Protein AF-A0A3C1F8R2-F1 (afdb_monomer_lite)

Secondary structure (DSSP, 8-state):
---PPP--------------------HHHHHHHHHHHHTS-------HHHHHHHHHHHHHHHHHHHHHHT-----------------------------------PPPPPP--------HHHHHHHHHHTPEETTTTEEHHHHHHHHTHHHHHTT-EEEEEEEEEETTEEEEEEEEE-TTSPPEEEEEEEETTTTEEEEESSHHHHHHH-S--

Radius of gyration: 35.63 Å; chains: 1; bounding box: 105×74×96 Å

pLDDT: mean 73.72, std 20.82, range [29.66, 97.94]

Sequence (213 aa):
PEIQEPIKSVPVIPEVNQVRPRLKPTPEIQQFLTDTQNERIAATRNNKKAMAALAVLVALIALGLVLMFNQAPADGQEKPAQNAPVSPELVPEEKTVSATDQEILPPAPPPAVKPQTVSAADKALSAVQNYTLSGGRGTVAAYLDRLYRDKLSHGYTGNWSAEPLHKNAYIVKYRLTKTRMEPIVYVFQADVSKGTLTGALNNVALDLLGKIQ

Structure (mmCIF, N/CA/C/O backbone):
data_AF-A0A3C1F8R2-F1
#
_entry.id   AF-A0A3C1F8R2-F1
#
loop_
_atom_site.group_PDB
_atom_site.id
_atom_site.type_symbol
_atom_site.label_atom_id
_atom_site.label_alt_id
_atom_site.label_comp_id
_atom_site.label_asym_id
_atom_site.label_entity_id
_atom_site.label_seq_id
_atom_site.pdbx_PDB_ins_code
_atom_site.Cartn_x
_atom_site.Cartn_y
_atom_site.Cartn_z
_atom_site.occupancy
_atom_site.B_iso_or_equiv
_atom_site.auth_seq_id
_atom_site.auth_comp_id
_atom_site.auth_asym_id
_atom_site.auth_atom_id
_atom_site.pdbx_PDB_model_num
ATOM 1 N N . PRO A 1 1 ? -60.690 28.749 -1.263 1.00 45.62 1 PRO A N 1
ATOM 2 C CA . PRO A 1 1 ? -60.916 28.520 -2.706 1.00 45.62 1 PRO A CA 1
ATOM 3 C C . PRO A 1 1 ? -59.602 28.641 -3.486 1.00 45.62 1 PRO A C 1
ATOM 5 O O . PRO A 1 1 ? -58.975 29.692 -3.532 1.00 45.62 1 PRO A O 1
ATOM 8 N N . GLU A 1 2 ? -59.198 27.477 -3.967 1.00 50.03 2 GLU A N 1
ATOM 9 C CA . GLU A 1 2 ? -58.083 27.092 -4.829 1.00 50.03 2 GLU A CA 1
ATOM 10 C C . GLU A 1 2 ? -57.986 27.888 -6.137 1.00 50.03 2 GLU A C 1
ATOM 12 O O . GLU A 1 2 ? -59.022 28.145 -6.737 1.00 50.03 2 GLU A O 1
ATOM 17 N N . ILE A 1 3 ? -56.760 28.177 -6.600 1.00 53.97 3 ILE A N 1
ATOM 18 C CA . ILE A 1 3 ? -56.328 27.876 -7.979 1.00 53.97 3 ILE A CA 1
ATOM 19 C C . ILE A 1 3 ? -54.840 27.487 -7.909 1.00 53.97 3 ILE A C 1
ATOM 21 O O . ILE A 1 3 ? -53.966 28.345 -7.817 1.00 53.97 3 ILE A O 1
ATOM 25 N N . GLN A 1 4 ? -54.552 26.184 -7.887 1.00 56.44 4 GLN A N 1
ATOM 26 C CA . GLN A 1 4 ? -53.215 25.660 -8.172 1.00 56.44 4 GLN A CA 1
ATOM 27 C C . GLN A 1 4 ? -53.147 25.373 -9.672 1.00 56.44 4 GLN A C 1
ATOM 29 O O . GLN A 1 4 ? -53.906 24.554 -10.187 1.00 56.44 4 GLN A O 1
ATOM 34 N N . GLU A 1 5 ? -52.269 26.076 -10.381 1.00 64.75 5 GLU A N 1
ATOM 35 C CA . GLU A 1 5 ? -52.053 25.860 -11.810 1.00 64.75 5 GLU A CA 1
ATOM 36 C C . GLU A 1 5 ? -51.267 24.555 -12.046 1.00 64.75 5 GLU A C 1
ATOM 38 O O . GLU A 1 5 ? -50.262 24.307 -11.372 1.00 64.75 5 GLU A O 1
ATOM 43 N N . PRO A 1 6 ? -51.689 23.693 -12.991 1.00 60.69 6 PRO A N 1
ATOM 44 C CA . PRO A 1 6 ? -51.011 22.430 -13.250 1.00 60.69 6 PRO A CA 1
ATOM 45 C C . PRO A 1 6 ? -49.686 22.656 -13.992 1.00 60.69 6 PRO A C 1
ATOM 47 O O . PRO A 1 6 ? -49.653 23.162 -15.115 1.00 60.69 6 PRO A O 1
ATOM 50 N N . ILE A 1 7 ? -48.582 22.220 -13.382 1.00 59.75 7 ILE A N 1
ATOM 51 C CA . ILE A 1 7 ? -47.256 22.186 -14.007 1.00 59.75 7 ILE A CA 1
ATOM 52 C C . ILE A 1 7 ? -47.318 21.234 -15.207 1.00 59.75 7 ILE A C 1
ATOM 54 O O . ILE A 1 7 ? -47.423 20.016 -15.062 1.00 59.75 7 ILE A O 1
ATOM 58 N N . LYS A 1 8 ? -47.252 21.802 -16.412 1.00 54.09 8 LYS A N 1
ATOM 59 C CA . LYS A 1 8 ? -47.167 21.068 -17.675 1.00 54.09 8 LYS A CA 1
ATOM 60 C C . LYS A 1 8 ? -45.814 20.351 -17.736 1.00 54.09 8 LYS A C 1
ATOM 62 O O . LYS A 1 8 ? -44.800 20.957 -18.075 1.00 54.09 8 LYS A O 1
ATOM 67 N N . SER A 1 9 ? -45.782 19.069 -17.384 1.00 58.25 9 SER A N 1
ATOM 68 C CA . SER A 1 9 ? -44.601 18.222 -17.543 1.00 58.25 9 SER A CA 1
ATOM 69 C C . SER A 1 9 ? -44.370 17.946 -19.030 1.00 58.25 9 SER A C 1
ATOM 71 O O . SER A 1 9 ? -45.052 17.139 -19.656 1.00 58.25 9 SER A O 1
ATOM 73 N N . VAL A 1 10 ? -43.409 18.651 -19.622 1.00 62.56 10 VAL A N 1
ATOM 74 C CA . VAL A 1 10 ? -42.891 18.315 -20.951 1.00 62.56 10 VAL A CA 1
ATOM 75 C C . VAL A 1 10 ? -41.891 17.168 -20.771 1.00 62.56 10 VAL A C 1
ATOM 77 O O . VAL A 1 10 ? -40.870 17.372 -20.112 1.00 62.56 10 VAL A O 1
ATOM 80 N N . PRO A 1 11 ? -42.141 15.962 -21.310 1.00 55.00 11 PRO A N 1
ATOM 81 C CA . PRO A 1 11 ? -41.148 14.900 -21.278 1.00 55.00 11 PRO A CA 1
ATOM 82 C C . PRO A 1 11 ? -40.017 15.254 -22.251 1.00 55.00 11 PRO A C 1
ATOM 84 O O . PRO A 1 11 ? -40.166 15.153 -23.467 1.00 55.00 11 PRO A O 1
ATOM 87 N N . VAL A 1 12 ? -38.875 15.687 -21.717 1.00 63.78 12 VAL A N 1
ATOM 88 C CA . VAL A 1 12 ? -37.631 15.796 -22.485 1.00 63.78 12 VAL A CA 1
ATOM 89 C C . VAL A 1 12 ? -37.077 14.383 -22.639 1.00 63.78 12 VAL A C 1
ATOM 91 O O . VAL A 1 12 ? -36.455 13.844 -21.727 1.00 63.78 12 VAL A O 1
ATOM 94 N N . ILE A 1 13 ? -37.350 13.757 -23.781 1.00 64.38 13 ILE A N 1
ATOM 95 C CA . ILE A 1 13 ? -36.709 12.502 -24.174 1.00 64.38 13 ILE A CA 1
ATOM 96 C C . ILE A 1 13 ? -35.314 12.879 -24.695 1.00 64.38 13 ILE A C 1
ATOM 98 O O . ILE A 1 13 ? -35.235 13.603 -25.689 1.00 64.38 13 ILE A O 1
ATOM 102 N N . PRO A 1 14 ? -34.206 12.459 -24.058 1.00 60.16 14 PRO A N 1
ATOM 103 C CA . PRO A 1 14 ? -32.883 12.728 -24.600 1.00 60.16 14 PRO A CA 1
ATOM 104 C C . PRO A 1 14 ? -32.687 11.880 -25.860 1.00 60.16 14 PRO A C 1
ATOM 106 O O . PRO A 1 14 ? -32.595 10.654 -25.793 1.00 60.16 14 PRO A O 1
ATOM 109 N N . GLU A 1 15 ? -32.626 12.526 -27.020 1.00 62.38 15 GLU A N 1
ATOM 110 C CA . GLU A 1 15 ? -32.255 11.872 -28.271 1.00 62.38 15 GLU A CA 1
ATOM 111 C C . GLU A 1 15 ? -30.748 11.561 -28.226 1.00 62.38 15 GLU A C 1
ATOM 113 O O . GLU A 1 15 ? -29.891 12.398 -28.512 1.00 62.38 15 GLU A O 1
ATOM 118 N N . VAL A 1 16 ? -30.399 10.356 -27.766 1.00 62.84 16 VAL A N 1
ATOM 119 C CA . VAL A 1 16 ? -29.013 9.874 -27.758 1.00 62.84 16 VAL A CA 1
ATOM 120 C C . VAL A 1 16 ? -28.620 9.557 -29.195 1.00 62.84 16 VAL A C 1
ATOM 122 O O . VAL A 1 16 ? -28.928 8.487 -29.721 1.00 62.84 16 VAL A O 1
ATOM 125 N N . ASN A 1 17 ? -27.913 10.488 -29.827 1.00 60.31 17 ASN A N 1
ATOM 126 C CA . ASN A 1 17 ? -27.340 10.297 -31.150 1.00 60.31 17 ASN A CA 1
ATOM 127 C C . ASN A 1 17 ? -26.192 9.268 -31.058 1.00 60.31 17 ASN A C 1
ATOM 129 O O . ASN A 1 17 ? -25.041 9.606 -30.780 1.00 60.31 17 ASN A O 1
ATOM 133 N N . GLN A 1 18 ? -26.516 7.977 -31.196 1.00 57.50 18 GLN A N 1
ATOM 134 C CA . GLN A 1 18 ? -25.542 6.884 -31.136 1.00 57.50 18 GLN A CA 1
ATOM 135 C C . GLN A 1 18 ? -24.716 6.832 -32.426 1.00 57.50 18 GLN A C 1
ATOM 137 O O . GLN A 1 18 ? -24.956 6.014 -33.316 1.00 57.50 18 GLN A O 1
ATOM 142 N N . VAL A 1 19 ? -23.694 7.678 -32.521 1.00 62.88 19 VAL A N 1
ATOM 143 C CA . VAL A 1 19 ? -22.674 7.541 -33.562 1.00 62.88 19 VAL A CA 1
ATOM 144 C C . VAL A 1 19 ? -21.780 6.360 -33.182 1.00 62.88 19 VAL A C 1
ATOM 146 O O . VAL A 1 19 ? -20.898 6.483 -32.339 1.00 62.88 19 VAL A O 1
ATOM 149 N N . ARG A 1 20 ? -22.015 5.182 -33.775 1.00 58.16 20 ARG A N 1
ATOM 150 C CA . ARG A 1 20 ? -21.087 4.044 -33.661 1.00 58.16 20 ARG A CA 1
ATOM 151 C C . ARG A 1 20 ? -19.829 4.362 -34.479 1.00 58.16 20 ARG A C 1
ATOM 153 O O . ARG A 1 20 ? -19.939 4.414 -35.707 1.00 58.16 20 ARG A O 1
ATOM 160 N N . PRO A 1 21 ? -18.638 4.523 -33.878 1.00 57.91 21 PRO A N 1
ATOM 161 C CA . PRO A 1 21 ? -17.419 4.660 -34.660 1.00 57.91 21 PRO A CA 1
ATOM 162 C C . PRO A 1 21 ? -17.129 3.328 -35.364 1.00 57.91 21 PRO A C 1
ATOM 164 O O . PRO A 1 21 ? -16.724 2.342 -34.750 1.00 57.91 21 PRO A O 1
ATOM 167 N N . ARG A 1 22 ? -17.356 3.278 -36.679 1.00 61.25 22 ARG A N 1
ATOM 168 C CA . ARG A 1 22 ? -16.846 2.204 -37.540 1.00 61.25 22 ARG A CA 1
ATOM 169 C C . ARG A 1 22 ? -15.365 2.488 -37.792 1.00 61.25 22 ARG A C 1
ATOM 171 O O . ARG A 1 22 ? -15.017 3.129 -38.780 1.00 61.25 22 ARG A O 1
ATOM 178 N N . LEU A 1 23 ? -14.500 2.042 -36.880 1.00 61.19 23 LEU A N 1
ATOM 179 C CA . LEU A 1 23 ? -13.057 1.996 -37.123 1.00 61.19 23 LEU A CA 1
ATOM 180 C C . LEU A 1 23 ? -12.819 1.067 -38.319 1.00 61.19 23 LEU A C 1
ATOM 182 O O . LEU A 1 23 ? -13.090 -0.132 -38.247 1.00 61.19 23 LEU A O 1
ATOM 186 N N . LYS A 1 24 ? -12.387 1.631 -39.451 1.00 66.19 24 LYS A N 1
ATOM 187 C CA . LYS A 1 24 ? -11.964 0.832 -40.603 1.00 66.19 24 LYS A CA 1
ATOM 188 C C . LYS A 1 24 ? -10.674 0.112 -40.196 1.00 66.19 24 LYS A C 1
ATOM 190 O O . LYS A 1 24 ? -9.761 0.793 -39.734 1.00 66.19 24 LYS A O 1
ATOM 195 N N . PRO A 1 25 ? -10.585 -1.220 -40.324 1.00 65.56 25 PRO A N 1
ATOM 196 C CA . PRO A 1 25 ? -9.374 -1.946 -39.972 1.00 65.56 25 PRO A CA 1
ATOM 197 C C . PRO A 1 25 ? -8.253 -1.534 -40.930 1.00 65.56 25 PRO A C 1
ATOM 199 O O . PRO A 1 25 ? -8.233 -1.945 -42.090 1.00 65.56 25 PRO A O 1
ATOM 202 N N . THR A 1 26 ? -7.342 -0.688 -40.458 1.00 71.69 26 THR A N 1
ATOM 203 C CA . THR A 1 26 ? -6.082 -0.402 -41.141 1.00 71.69 26 THR A CA 1
ATOM 204 C C . THR A 1 26 ? -5.112 -1.573 -40.949 1.00 71.69 26 THR A C 1
ATOM 206 O O . THR A 1 26 ? -5.208 -2.300 -39.954 1.00 71.69 26 THR A O 1
ATOM 209 N N . PRO A 1 27 ? -4.181 -1.790 -41.893 1.00 72.88 27 PRO A N 1
ATOM 210 C CA . PRO A 1 27 ? -3.214 -2.889 -41.829 1.00 72.88 27 PRO A CA 1
ATOM 211 C C . PRO A 1 27 ? -2.375 -2.883 -40.536 1.00 72.88 27 PRO A C 1
ATOM 213 O O . PRO A 1 27 ? -2.054 -3.947 -40.015 1.00 72.88 27 PRO A O 1
ATOM 216 N N . GLU A 1 28 ? -2.121 -1.713 -39.944 1.00 72.12 28 GLU A N 1
ATOM 217 C CA . GLU A 1 28 ? -1.391 -1.575 -38.673 1.00 72.12 28 GLU A CA 1
ATOM 218 C C . GLU A 1 28 ? -2.125 -2.213 -37.479 1.00 72.12 28 GLU A C 1
ATOM 220 O O . GLU A 1 28 ? -1.497 -2.833 -36.621 1.00 72.12 28 GLU A O 1
ATOM 225 N N . ILE A 1 29 ? -3.463 -2.129 -37.435 1.00 68.75 29 ILE A N 1
ATOM 226 C CA . ILE A 1 29 ? -4.269 -2.729 -36.355 1.00 68.75 29 ILE A CA 1
ATOM 227 C C . ILE A 1 29 ? -4.203 -4.260 -36.432 1.00 68.75 29 ILE A C 1
ATOM 229 O O . ILE A 1 29 ? -4.167 -4.936 -35.404 1.00 68.75 29 ILE A O 1
ATOM 233 N N . GLN A 1 30 ? -4.150 -4.819 -37.644 1.00 68.56 30 GLN A N 1
ATOM 234 C CA . GLN A 1 30 ? -4.025 -6.266 -37.836 1.00 68.56 30 GLN A CA 1
ATOM 235 C C . GLN A 1 30 ? -2.655 -6.764 -37.373 1.00 68.56 30 GLN A C 1
ATOM 237 O O . GLN A 1 30 ? -2.567 -7.792 -36.705 1.00 68.56 30 GLN A O 1
ATOM 242 N N . GLN A 1 31 ? -1.597 -6.005 -37.655 1.00 70.94 31 GLN A N 1
ATOM 243 C CA . GLN A 1 31 ? -0.239 -6.362 -37.256 1.00 70.94 31 GLN A CA 1
ATOM 244 C C . GLN A 1 31 ? -0.091 -6.393 -35.725 1.00 70.94 31 GLN A C 1
ATOM 246 O O . GLN A 1 31 ? 0.385 -7.383 -35.176 1.00 70.94 31 GLN A O 1
ATOM 251 N N . PHE A 1 32 ? -0.651 -5.401 -35.022 1.00 68.81 32 PHE A N 1
ATOM 252 C CA . PHE A 1 32 ? -0.674 -5.367 -33.553 1.00 68.81 32 PHE A CA 1
ATOM 253 C C . PHE A 1 32 ? -1.414 -6.562 -32.923 1.00 68.81 32 PHE A C 1
ATOM 255 O O . PHE A 1 32 ? -0.967 -7.148 -31.931 1.00 68.81 32 PHE A O 1
ATOM 262 N N . LEU A 1 33 ? -2.551 -6.951 -33.509 1.00 68.12 33 LEU A N 1
ATOM 263 C CA . LEU A 1 33 ? -3.325 -8.111 -33.057 1.00 68.12 33 LEU A CA 1
ATOM 264 C C . LEU A 1 33 ? -2.589 -9.438 -33.291 1.00 68.12 33 LEU A C 1
ATOM 266 O O . LEU A 1 33 ? -2.844 -10.405 -32.576 1.00 68.12 33 LEU A O 1
ATOM 270 N N . THR A 1 34 ? -1.691 -9.486 -34.276 1.00 65.06 34 THR A N 1
ATOM 271 C CA . THR A 1 34 ? -0.955 -10.705 -34.633 1.00 65.06 34 THR A CA 1
ATOM 272 C C . THR A 1 34 ? 0.330 -10.845 -33.811 1.00 65.06 34 THR A C 1
ATOM 274 O O . THR A 1 34 ? 0.610 -11.926 -33.292 1.00 65.06 34 THR A O 1
ATOM 277 N N . ASP A 1 35 ? 1.069 -9.751 -33.598 1.00 59.97 35 ASP A N 1
ATOM 278 C CA . ASP A 1 35 ? 2.318 -9.762 -32.821 1.00 59.97 35 ASP A CA 1
ATOM 279 C C . ASP A 1 35 ? 2.088 -10.121 -31.346 1.00 59.97 35 ASP A C 1
ATOM 281 O O . ASP A 1 35 ? 2.872 -10.856 -30.746 1.00 59.97 35 ASP A O 1
ATOM 285 N N . THR A 1 36 ? 0.959 -9.700 -30.771 1.00 58.53 36 THR A N 1
ATOM 286 C CA . THR A 1 36 ? 0.608 -10.012 -29.374 1.00 58.53 36 THR A CA 1
ATOM 287 C C . THR A 1 36 ? 0.230 -11.479 -29.129 1.00 58.53 36 THR A C 1
ATOM 289 O O . THR A 1 36 ? 0.238 -11.920 -27.976 1.00 58.53 36 THR A O 1
ATOM 292 N N . GLN A 1 37 ? -0.080 -12.262 -30.171 1.00 56.09 37 GLN A N 1
ATOM 293 C CA . GLN A 1 37 ? -0.400 -13.689 -30.017 1.00 56.09 37 GLN A CA 1
ATOM 294 C C . GLN A 1 37 ? 0.838 -14.593 -30.054 1.00 56.09 37 GLN A C 1
ATOM 296 O O . GLN A 1 37 ? 0.878 -15.597 -29.338 1.00 56.09 37 GLN A O 1
ATOM 301 N N . ASN A 1 38 ? 1.865 -14.230 -30.824 1.00 54.94 38 ASN A N 1
ATOM 302 C CA . ASN A 1 38 ? 3.040 -15.083 -31.031 1.00 54.94 38 ASN A CA 1
ATOM 303 C C . ASN A 1 38 ? 3.980 -15.156 -29.813 1.00 54.94 38 ASN A C 1
ATOM 305 O O . ASN A 1 38 ? 4.786 -16.078 -29.714 1.00 54.94 38 ASN A O 1
ATOM 309 N N . GLU A 1 39 ? 3.855 -14.244 -28.846 1.00 55.72 39 GLU A N 1
ATOM 310 C CA . GLU A 1 39 ? 4.722 -14.209 -27.659 1.00 55.72 39 GLU A CA 1
ATOM 311 C C . GLU A 1 39 ? 4.280 -15.178 -26.539 1.00 55.72 39 GLU A C 1
ATOM 313 O O . GLU A 1 39 ? 5.024 -15.425 -25.590 1.00 55.72 39 GLU A O 1
ATOM 318 N N . ARG A 1 40 ? 3.074 -15.769 -26.616 1.00 56.56 40 ARG A N 1
ATOM 319 C CA . ARG A 1 40 ? 2.482 -16.469 -25.458 1.00 56.56 40 ARG A CA 1
ATOM 320 C C . ARG A 1 40 ? 2.761 -17.960 -25.307 1.00 56.56 40 ARG A C 1
ATOM 322 O O . ARG A 1 40 ? 2.410 -18.486 -24.252 1.00 56.56 40 ARG A O 1
ATOM 329 N N . ILE A 1 41 ? 3.374 -18.668 -26.257 1.00 53.81 41 ILE A N 1
ATOM 330 C CA . ILE A 1 41 ? 3.570 -20.123 -26.092 1.00 53.81 41 ILE A CA 1
ATOM 331 C C . ILE A 1 41 ? 4.906 -20.603 -26.672 1.00 53.81 41 ILE A C 1
ATOM 333 O O . ILE A 1 41 ? 4.973 -21.196 -27.740 1.00 53.81 41 ILE A O 1
ATOM 337 N N . ALA A 1 42 ? 5.976 -20.436 -25.897 1.00 51.56 42 ALA A N 1
ATOM 338 C CA . ALA A 1 42 ? 7.168 -21.279 -25.991 1.00 51.56 42 ALA A CA 1
ATOM 339 C C . ALA A 1 42 ? 7.517 -21.820 -24.594 1.00 51.56 42 ALA A C 1
ATOM 341 O O . ALA A 1 42 ? 8.547 -21.504 -24.002 1.00 51.56 42 ALA A O 1
ATOM 342 N N . ALA A 1 43 ? 6.611 -22.618 -24.025 1.00 58.72 43 ALA A N 1
ATOM 343 C CA . ALA A 1 43 ? 6.801 -23.268 -22.733 1.00 58.72 43 ALA A CA 1
ATOM 344 C C . ALA A 1 43 ? 7.382 -24.680 -22.900 1.00 58.72 43 ALA A C 1
ATOM 346 O O . ALA A 1 43 ? 6.698 -25.668 -22.671 1.00 58.72 43 ALA A O 1
ATOM 347 N N . THR A 1 44 ? 8.666 -24.781 -23.237 1.00 58.56 44 THR A N 1
ATOM 348 C CA . THR A 1 44 ? 9.453 -26.004 -22.993 1.00 58.56 44 THR A CA 1
ATOM 349 C C . THR A 1 44 ? 10.900 -25.636 -22.698 1.00 58.56 44 THR A C 1
ATOM 351 O O . THR A 1 44 ? 11.782 -25.771 -23.543 1.00 58.56 44 THR A O 1
ATOM 354 N N . ARG A 1 45 ? 11.167 -25.171 -21.472 1.00 61.28 45 ARG A N 1
ATOM 355 C CA . ARG A 1 45 ? 12.534 -25.088 -20.944 1.00 61.28 45 ARG A CA 1
ATOM 356 C C . ARG A 1 45 ? 12.717 -26.182 -19.898 1.00 61.28 45 ARG A C 1
ATOM 358 O O . ARG A 1 45 ? 12.317 -26.044 -18.745 1.00 61.28 45 ARG A O 1
ATOM 365 N N . ASN A 1 46 ? 13.296 -27.295 -20.331 1.00 63.50 46 ASN A N 1
ATOM 366 C CA . ASN A 1 46 ? 13.694 -28.446 -19.522 1.00 63.50 46 ASN A CA 1
ATOM 367 C C . ASN A 1 46 ? 14.826 -28.075 -18.541 1.00 63.50 46 ASN A C 1
ATOM 369 O O . ASN A 1 46 ? 15.988 -28.452 -18.693 1.00 63.50 46 ASN A O 1
ATOM 373 N N . ASN A 1 47 ? 14.488 -27.327 -17.492 1.00 66.00 47 ASN A N 1
ATOM 374 C CA . ASN A 1 47 ? 15.441 -26.923 -16.468 1.00 66.00 47 ASN A CA 1
ATOM 375 C C . ASN A 1 47 ? 15.725 -28.093 -15.513 1.00 66.00 47 ASN A C 1
ATOM 377 O O . ASN A 1 47 ? 15.094 -28.226 -14.465 1.00 66.00 47 ASN A O 1
ATOM 381 N N . LYS A 1 48 ? 16.731 -28.913 -15.846 1.00 68.31 48 LYS A N 1
ATOM 382 C CA . LYS A 1 48 ? 17.231 -30.035 -15.018 1.00 68.31 48 LYS A CA 1
ATOM 383 C C . LYS A 1 48 ? 17.505 -29.634 -13.556 1.00 68.31 48 LYS A C 1
ATOM 385 O O . LYS A 1 48 ? 1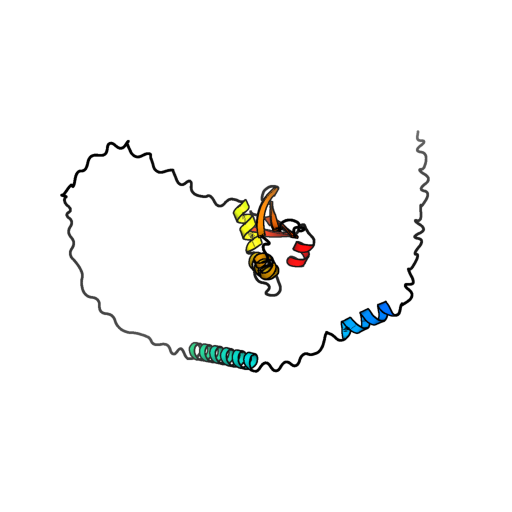7.325 -30.437 -12.650 1.00 68.31 48 LYS A O 1
ATOM 390 N N . LYS A 1 49 ? 17.870 -28.367 -13.320 1.00 67.00 49 LYS A N 1
ATOM 391 C CA . LYS A 1 49 ? 18.095 -27.798 -11.980 1.00 67.00 49 LYS A CA 1
ATOM 392 C C . LYS A 1 49 ? 16.808 -27.663 -11.152 1.00 67.00 49 LYS A C 1
ATOM 394 O O . LYS A 1 49 ? 16.845 -27.889 -9.950 1.00 67.00 49 LYS A O 1
ATOM 399 N N . ALA A 1 50 ? 15.676 -27.345 -11.786 1.00 69.81 50 ALA A N 1
ATOM 400 C CA . ALA A 1 50 ? 14.381 -27.260 -11.106 1.00 69.81 50 ALA A CA 1
ATOM 401 C C . ALA A 1 50 ? 13.859 -28.654 -10.719 1.00 69.81 50 ALA A C 1
ATOM 403 O O . ALA A 1 50 ? 13.355 -28.832 -9.616 1.00 69.81 50 ALA A O 1
ATOM 404 N N . MET A 1 51 ? 14.068 -29.655 -11.581 1.00 70.75 51 MET A N 1
ATOM 405 C CA . MET A 1 51 ? 13.763 -31.056 -11.260 1.00 70.75 51 MET A CA 1
ATOM 406 C C . MET A 1 51 ? 14.626 -31.589 -10.109 1.00 70.75 51 MET A C 1
ATOM 408 O O . MET A 1 51 ? 14.114 -32.271 -9.228 1.00 70.75 51 MET A O 1
ATOM 412 N N . ALA A 1 52 ? 15.917 -31.237 -10.067 1.00 75.81 52 ALA A N 1
ATOM 413 C CA . ALA A 1 52 ? 16.792 -31.618 -8.958 1.00 75.81 52 ALA A CA 1
ATOM 414 C C . ALA A 1 52 ? 16.341 -30.993 -7.625 1.00 75.81 52 ALA A C 1
ATOM 416 O O . ALA A 1 52 ? 16.284 -31.684 -6.611 1.00 75.81 52 ALA A O 1
ATOM 417 N N . ALA A 1 53 ? 15.959 -29.711 -7.629 1.00 75.44 53 ALA A N 1
ATOM 418 C CA . ALA A 1 53 ? 15.432 -29.044 -6.439 1.00 75.44 53 ALA A CA 1
ATOM 419 C C . ALA A 1 53 ? 14.122 -29.684 -5.943 1.00 75.44 53 ALA A C 1
ATOM 421 O O . ALA A 1 53 ? 13.948 -29.878 -4.741 1.00 75.44 53 ALA A O 1
ATOM 422 N N . LEU A 1 54 ? 13.232 -30.070 -6.865 1.00 80.06 54 LEU A N 1
ATOM 423 C CA . LEU A 1 54 ? 11.997 -30.785 -6.538 1.00 80.06 54 LEU A CA 1
ATOM 424 C C . LEU A 1 54 ? 12.289 -32.159 -5.908 1.00 80.06 54 LEU A C 1
ATOM 426 O O . LEU A 1 54 ? 11.675 -32.515 -4.907 1.00 80.06 54 LEU A O 1
ATOM 430 N N . ALA A 1 55 ? 13.255 -32.906 -6.449 1.00 78.88 55 ALA A N 1
ATOM 431 C CA . ALA A 1 55 ? 13.632 -34.217 -5.920 1.00 78.88 55 ALA A CA 1
ATOM 432 C C . ALA A 1 55 ? 14.187 -34.134 -4.486 1.00 78.88 55 ALA A C 1
ATOM 434 O O . ALA A 1 55 ? 13.813 -34.940 -3.635 1.00 78.88 55 ALA A O 1
ATOM 435 N N . VAL A 1 56 ? 15.024 -33.130 -4.193 1.00 82.88 56 VAL A N 1
ATOM 436 C CA . VAL A 1 56 ? 15.555 -32.903 -2.836 1.00 82.88 56 VAL A CA 1
ATOM 437 C C . VAL A 1 56 ? 14.436 -32.535 -1.857 1.00 82.88 56 VAL A C 1
ATOM 439 O O . VAL A 1 56 ? 14.401 -33.060 -0.745 1.00 82.88 56 VAL A O 1
ATOM 442 N N . LEU A 1 57 ? 13.487 -31.687 -2.270 1.00 84.38 57 LEU A N 1
ATOM 443 C CA . LEU A 1 57 ? 12.335 -31.320 -1.441 1.00 84.38 57 LEU A CA 1
ATOM 444 C C . LEU A 1 57 ? 11.489 -32.552 -1.078 1.00 84.38 57 LEU A C 1
ATOM 446 O O . LEU A 1 57 ? 11.135 -32.740 0.084 1.00 84.38 57 LEU A O 1
ATOM 450 N N . VAL A 1 58 ? 11.203 -33.412 -2.060 1.00 86.31 58 VAL A N 1
ATOM 451 C CA . VAL A 1 58 ? 10.420 -34.639 -1.847 1.00 86.31 58 VAL A CA 1
ATOM 452 C C . VAL A 1 58 ? 11.143 -35.598 -0.896 1.00 86.31 58 VAL A C 1
ATOM 454 O O . VAL A 1 58 ? 10.504 -36.167 -0.012 1.00 86.31 58 VAL A O 1
ATOM 457 N N . ALA A 1 59 ? 12.467 -35.731 -1.010 1.00 84.25 59 ALA A N 1
ATOM 458 C CA . ALA A 1 59 ? 13.253 -36.571 -0.106 1.00 84.25 59 ALA A CA 1
ATOM 459 C C . ALA A 1 59 ? 13.220 -36.070 1.351 1.00 84.25 59 ALA A C 1
ATOM 461 O O . ALA A 1 59 ? 13.079 -36.875 2.271 1.00 84.25 59 ALA A O 1
ATOM 462 N N . LEU A 1 60 ? 13.287 -34.751 1.575 1.00 84.88 60 LEU A N 1
ATOM 463 C CA . LEU A 1 60 ? 13.192 -34.166 2.920 1.00 84.88 60 LEU A CA 1
ATOM 464 C C . LEU A 1 60 ? 11.803 -34.352 3.541 1.00 84.88 60 LEU A C 1
ATOM 466 O O . LEU A 1 60 ? 11.701 -34.652 4.729 1.00 84.88 60 LEU A O 1
ATOM 470 N N . ILE A 1 61 ? 10.741 -34.226 2.741 1.00 85.94 61 ILE A N 1
ATOM 471 C CA . ILE A 1 61 ? 9.367 -34.474 3.201 1.00 85.94 61 ILE A CA 1
ATOM 472 C C . ILE A 1 61 ? 9.193 -35.949 3.577 1.00 85.94 61 ILE A C 1
ATOM 474 O O . ILE A 1 61 ? 8.650 -36.248 4.639 1.00 85.94 61 ILE A O 1
ATOM 478 N N . ALA A 1 62 ? 9.697 -36.871 2.754 1.00 83.06 62 ALA A N 1
ATOM 479 C CA . ALA A 1 62 ? 9.647 -38.299 3.052 1.00 83.06 62 ALA A CA 1
ATOM 480 C C . ALA A 1 62 ? 10.421 -38.644 4.337 1.00 83.06 62 ALA A C 1
ATOM 482 O O . ALA A 1 62 ? 9.906 -39.381 5.175 1.00 83.06 62 ALA A O 1
ATOM 483 N N . LEU A 1 63 ? 11.612 -38.065 4.541 1.00 78.94 63 LEU A N 1
ATOM 484 C CA . LEU A 1 63 ? 12.395 -38.275 5.762 1.00 78.94 63 LEU A CA 1
ATOM 485 C C . LEU A 1 63 ? 11.692 -37.706 7.006 1.00 78.94 63 LEU A C 1
ATOM 487 O O . LEU A 1 63 ? 11.662 -38.360 8.047 1.00 78.94 63 LEU A O 1
ATOM 491 N N . GLY A 1 64 ? 11.076 -36.526 6.890 1.00 78.06 64 GLY A N 1
ATOM 492 C CA . GLY A 1 64 ? 10.271 -35.934 7.961 1.00 78.06 64 GLY A CA 1
ATOM 493 C C . GLY A 1 64 ? 9.047 -36.780 8.325 1.00 78.06 64 GLY A C 1
ATOM 494 O O . GLY A 1 64 ? 8.756 -36.956 9.507 1.00 78.06 64 GLY A O 1
ATOM 495 N N . LEU A 1 65 ? 8.369 -37.365 7.332 1.00 80.69 65 LEU A N 1
ATOM 496 C CA . LEU A 1 65 ? 7.250 -38.281 7.567 1.00 80.69 65 LEU A CA 1
ATOM 497 C C . LEU A 1 65 ? 7.714 -39.579 8.237 1.00 80.69 65 LEU A C 1
ATOM 499 O O . LEU A 1 65 ? 7.079 -40.016 9.190 1.00 80.69 65 LEU A O 1
ATOM 503 N N . VAL A 1 66 ? 8.842 -40.165 7.823 1.00 76.50 66 VAL A N 1
ATOM 504 C CA . VAL A 1 66 ? 9.393 -41.360 8.489 1.00 76.50 66 VAL A CA 1
ATOM 505 C C . VAL A 1 66 ? 9.740 -41.069 9.954 1.00 76.50 66 VAL A C 1
ATOM 507 O O . VAL A 1 66 ? 9.395 -41.866 10.819 1.00 76.50 66 VAL A O 1
ATOM 510 N N . LEU A 1 67 ? 10.342 -39.917 10.267 1.00 72.56 67 LEU A N 1
ATOM 511 C CA . LEU A 1 67 ? 10.621 -39.529 11.658 1.00 72.56 67 LEU A CA 1
ATOM 512 C C . LEU A 1 67 ? 9.347 -39.289 12.485 1.00 72.56 67 LEU A C 1
ATOM 514 O O . LEU A 1 67 ? 9.347 -39.561 13.682 1.00 72.56 67 LEU A O 1
ATOM 518 N N . MET A 1 68 ? 8.267 -38.811 11.861 1.00 70.19 68 MET A N 1
ATOM 519 C CA . MET A 1 68 ? 6.959 -38.649 12.508 1.00 70.19 68 MET A CA 1
ATOM 520 C C . MET A 1 68 ? 6.251 -39.987 12.757 1.00 70.19 68 MET A C 1
ATOM 522 O O . MET A 1 68 ? 5.628 -40.154 13.801 1.00 70.19 68 MET A O 1
ATOM 526 N N . PHE A 1 69 ? 6.355 -40.952 11.839 1.00 66.81 69 PHE A N 1
ATOM 527 C CA . PHE A 1 69 ? 5.663 -42.242 11.956 1.00 66.81 69 PHE A CA 1
ATOM 528 C C . PHE A 1 69 ? 6.442 -43.314 12.735 1.00 66.81 69 PHE A C 1
ATOM 530 O O . PHE A 1 69 ? 5.833 -44.291 13.161 1.00 66.81 69 PHE A O 1
ATOM 537 N N . ASN A 1 70 ? 7.750 -43.140 12.961 1.00 56.84 70 ASN A N 1
ATOM 538 C CA . ASN A 1 70 ? 8.592 -44.106 13.683 1.00 56.84 70 ASN A CA 1
ATOM 539 C C . ASN A 1 70 ? 8.927 -43.695 15.134 1.00 56.84 70 ASN A C 1
ATOM 541 O O . ASN A 1 70 ? 9.893 -44.202 15.706 1.00 56.84 70 ASN A O 1
ATOM 545 N N . GLN A 1 71 ? 8.145 -42.799 15.754 1.00 54.09 71 GLN A N 1
ATOM 546 C CA . GLN A 1 71 ? 8.241 -42.544 17.197 1.00 54.09 71 GLN A CA 1
ATOM 547 C C . GLN A 1 71 ? 7.663 -43.729 17.988 1.00 54.09 71 GLN A C 1
ATOM 549 O O . GLN A 1 71 ? 6.483 -43.763 18.329 1.00 54.09 71 GLN A O 1
ATOM 554 N N . ALA A 1 72 ? 8.514 -44.712 18.286 1.00 51.19 72 ALA A N 1
ATOM 555 C CA . ALA A 1 72 ? 8.292 -45.626 19.401 1.00 51.19 72 ALA A CA 1
ATOM 556 C C . ALA A 1 72 ? 8.466 -44.855 20.731 1.00 51.19 72 ALA A C 1
ATOM 558 O O . ALA A 1 72 ? 9.378 -44.027 20.825 1.00 51.19 72 ALA A O 1
ATOM 559 N N . PRO A 1 73 ? 7.629 -45.094 21.759 1.00 49.09 73 PRO A N 1
ATOM 560 C CA . PRO A 1 73 ? 7.749 -44.408 23.038 1.00 49.09 73 PRO A CA 1
ATOM 561 C C . PRO A 1 73 ? 8.877 -45.049 23.854 1.00 49.09 73 PRO A C 1
ATOM 563 O O . PRO A 1 73 ? 8.891 -46.263 24.050 1.00 49.09 73 PRO A O 1
ATOM 566 N N . ALA A 1 74 ? 9.822 -44.245 24.336 1.00 41.75 74 ALA A N 1
ATOM 567 C CA . ALA A 1 74 ? 10.801 -44.671 25.330 1.00 41.75 74 ALA A CA 1
ATOM 568 C C . ALA A 1 74 ? 10.511 -43.943 26.648 1.00 41.75 74 ALA A C 1
ATOM 570 O O . ALA A 1 74 ? 10.828 -42.765 26.810 1.00 41.75 74 ALA A O 1
ATOM 571 N N . ASP A 1 75 ? 9.857 -44.668 27.552 1.00 41.97 75 ASP A N 1
ATOM 572 C CA . ASP A 1 75 ? 9.725 -44.367 28.975 1.00 41.97 75 ASP A CA 1
ATOM 573 C C . ASP A 1 75 ? 11.072 -44.569 29.700 1.00 41.97 75 ASP A C 1
ATOM 575 O O . ASP A 1 75 ? 11.723 -45.593 29.512 1.00 41.97 75 ASP A O 1
ATOM 579 N N . GLY A 1 76 ? 11.415 -43.634 30.596 1.00 36.50 76 GLY A N 1
ATOM 580 C CA . GLY A 1 76 ? 11.903 -43.953 31.950 1.00 36.50 76 GLY A CA 1
ATOM 581 C C . GLY A 1 76 ? 13.408 -44.139 32.245 1.00 36.50 76 GLY A C 1
ATOM 582 O O . GLY A 1 76 ? 14.073 -44.975 31.653 1.00 36.50 76 GLY A O 1
ATOM 583 N N . GLN A 1 77 ? 13.837 -43.456 33.327 1.00 34.50 77 GLN A N 1
ATOM 584 C CA . GLN A 1 77 ? 15.040 -43.618 34.188 1.00 34.50 77 GLN A CA 1
ATOM 585 C C . GLN A 1 77 ? 16.377 -43.013 33.687 1.00 34.50 77 GLN A C 1
ATOM 587 O O . GLN A 1 77 ? 16.772 -43.204 32.551 1.00 34.50 77 GLN A O 1
ATOM 592 N N . GLU A 1 78 ? 17.182 -42.278 34.469 1.00 32.97 78 GLU A N 1
ATOM 593 C CA . GLU A 1 78 ? 17.167 -41.941 35.900 1.00 32.97 78 GLU A CA 1
ATOM 594 C C . GLU A 1 78 ? 18.144 -40.780 36.195 1.00 32.97 78 GLU A C 1
ATOM 596 O O . GLU A 1 78 ? 19.191 -40.632 35.566 1.00 32.97 78 GLU A O 1
ATOM 601 N N . LYS A 1 79 ? 17.789 -39.963 37.191 1.00 43.56 79 LYS A N 1
ATOM 602 C CA . LYS A 1 79 ? 18.632 -38.963 37.871 1.00 43.56 79 LYS A CA 1
ATOM 603 C C . LYS A 1 79 ? 19.556 -39.700 38.867 1.00 43.56 79 LYS A C 1
ATOM 605 O O . LYS A 1 79 ? 19.182 -40.774 39.328 1.00 43.56 79 LYS A O 1
ATOM 610 N N . PRO A 1 80 ? 20.651 -39.090 39.351 1.00 40.59 80 PRO A N 1
ATOM 611 C CA . PRO A 1 80 ? 20.518 -38.565 40.711 1.00 40.59 80 PRO A CA 1
ATOM 612 C C . PRO A 1 80 ? 21.197 -37.209 40.930 1.00 40.59 80 PRO A C 1
ATOM 614 O O . PRO A 1 80 ? 22.176 -36.832 40.293 1.00 40.59 80 PRO A O 1
ATOM 617 N N . ALA A 1 81 ? 20.615 -36.477 41.875 1.00 35.47 81 ALA A N 1
ATOM 618 C CA . ALA A 1 81 ? 21.132 -35.261 42.476 1.00 35.47 81 ALA A CA 1
ATOM 619 C C . ALA A 1 81 ? 21.664 -35.575 43.876 1.00 35.47 81 ALA A C 1
ATOM 621 O O . ALA A 1 81 ? 21.033 -36.357 44.579 1.00 35.47 81 ALA A O 1
ATOM 622 N N . GLN A 1 82 ? 22.738 -34.905 44.296 1.00 29.66 82 GLN A N 1
ATOM 623 C CA . GLN A 1 82 ? 23.115 -34.676 45.699 1.00 29.66 82 GLN A CA 1
ATOM 624 C C . GLN A 1 82 ? 24.300 -33.682 45.683 1.00 29.66 82 GLN A C 1
ATOM 626 O O . GLN A 1 82 ? 25.185 -33.862 44.859 1.00 29.66 82 GLN A O 1
ATOM 631 N N . ASN A 1 83 ? 24.444 -32.597 46.447 1.00 30.48 83 ASN A N 1
ATOM 632 C CA . ASN A 1 83 ? 23.813 -32.038 47.643 1.00 30.48 83 ASN A CA 1
ATOM 633 C C . ASN A 1 83 ? 24.168 -30.525 47.675 1.00 30.48 83 ASN A C 1
ATOM 635 O O . ASN A 1 83 ? 25.278 -30.155 47.300 1.00 30.48 83 ASN A O 1
ATOM 639 N N . ALA A 1 84 ? 23.271 -29.663 48.160 1.00 34.91 84 ALA A N 1
ATOM 640 C CA . ALA A 1 84 ? 23.628 -28.355 48.745 1.00 34.91 84 ALA A CA 1
ATOM 641 C C . ALA A 1 84 ? 23.992 -28.568 50.243 1.00 34.91 84 ALA A C 1
ATOM 643 O O . ALA A 1 84 ? 23.965 -29.729 50.666 1.00 34.91 84 ALA A O 1
ATOM 644 N N . PRO A 1 85 ? 24.206 -27.557 51.117 1.00 44.91 85 PRO A N 1
ATOM 645 C CA . PRO A 1 85 ? 24.355 -26.096 50.940 1.00 44.91 85 PRO A CA 1
ATOM 646 C C . PRO A 1 85 ? 25.515 -25.490 51.781 1.00 44.91 85 PRO A C 1
ATOM 648 O O . PRO A 1 85 ? 25.894 -26.097 52.768 1.00 44.91 85 PRO A O 1
ATOM 651 N N . VAL A 1 86 ? 25.986 -24.259 51.517 1.00 34.84 86 VAL A N 1
ATOM 652 C CA . VAL A 1 86 ? 26.240 -23.253 52.585 1.00 34.84 86 VAL A CA 1
ATOM 653 C C . VAL A 1 86 ? 26.367 -21.840 51.985 1.00 34.84 86 VAL A C 1
ATOM 655 O O . VAL A 1 86 ? 27.177 -21.619 51.091 1.00 34.84 86 VAL A O 1
ATOM 658 N N . SER A 1 87 ? 25.599 -20.886 52.517 1.00 42.38 87 SER A N 1
ATOM 659 C CA . SER A 1 87 ? 25.888 -19.440 52.501 1.00 42.38 87 SER A CA 1
ATOM 660 C C . SER A 1 87 ? 26.414 -19.072 53.895 1.00 42.38 87 SER A C 1
ATOM 662 O O . SER A 1 87 ? 25.973 -19.690 54.868 1.00 42.38 87 SER A O 1
ATOM 664 N N . P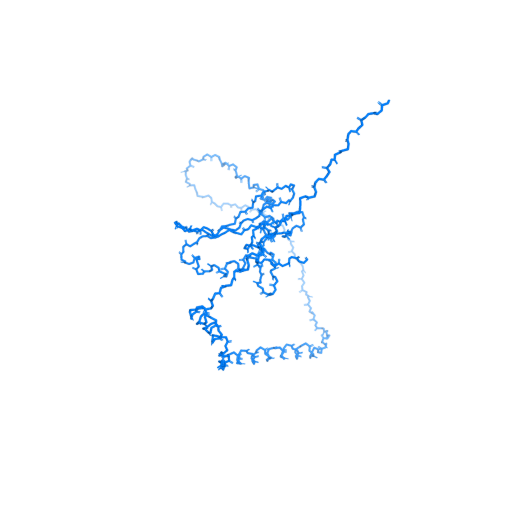RO A 1 88 ? 27.309 -18.082 54.029 1.00 42.75 88 PRO A N 1
ATOM 665 C CA . PRO A 1 88 ? 26.804 -16.789 54.501 1.00 42.75 88 PRO A CA 1
ATOM 666 C C . PRO A 1 88 ? 27.493 -15.562 53.870 1.00 42.75 88 PRO A C 1
ATOM 668 O O . PRO A 1 88 ? 28.670 -15.586 53.530 1.00 42.75 88 PRO A O 1
ATOM 671 N N . GLU A 1 89 ? 26.688 -14.510 53.703 1.00 40.72 89 GLU A N 1
ATOM 672 C CA . GLU A 1 89 ? 26.944 -13.101 54.050 1.00 40.72 89 GLU A CA 1
ATOM 673 C C . GLU A 1 89 ? 28.390 -12.685 54.414 1.00 40.72 89 GLU A C 1
ATOM 675 O O . GLU A 1 89 ? 28.968 -13.255 55.337 1.00 40.72 89 GLU A O 1
ATOM 680 N N . LEU A 1 90 ? 28.903 -11.617 53.770 1.00 36.72 90 LEU A N 1
ATOM 681 C CA . LEU A 1 90 ? 29.512 -10.403 54.375 1.00 36.72 90 LEU A CA 1
ATOM 682 C C . LEU A 1 90 ? 30.478 -9.687 53.396 1.00 36.72 90 LEU A C 1
ATOM 684 O O . LEU A 1 90 ? 31.570 -10.155 53.090 1.00 36.72 90 LEU A O 1
ATOM 688 N N . VAL A 1 91 ? 30.046 -8.510 52.936 1.00 48.31 91 VAL A N 1
ATOM 689 C CA . VAL A 1 91 ? 30.833 -7.375 52.385 1.00 48.31 91 VAL A CA 1
ATOM 690 C C . VAL A 1 91 ? 31.775 -6.876 53.515 1.00 48.31 91 VAL A C 1
ATOM 692 O O . VAL A 1 91 ? 31.319 -6.970 54.660 1.00 48.31 91 VAL A O 1
ATOM 695 N N . PRO A 1 92 ? 33.030 -6.377 53.311 1.00 44.06 92 PRO A N 1
ATOM 696 C CA . PRO A 1 92 ? 33.243 -4.993 52.835 1.00 44.06 92 PRO A CA 1
ATOM 697 C C . PRO A 1 92 ? 34.590 -4.586 52.179 1.00 44.06 92 PRO A C 1
ATOM 699 O O . PRO A 1 92 ? 35.596 -5.275 52.274 1.00 44.06 92 PRO A O 1
ATOM 702 N N . GLU A 1 93 ? 34.528 -3.389 51.566 1.00 42.12 93 GLU A N 1
ATOM 703 C CA . GLU A 1 93 ? 35.556 -2.325 51.435 1.00 42.12 93 GLU A CA 1
ATOM 704 C C . GLU A 1 93 ? 36.881 -2.631 50.706 1.00 42.12 93 GLU A C 1
ATOM 706 O O . GLU A 1 93 ? 37.628 -3.534 51.047 1.00 42.12 93 GLU A O 1
ATOM 711 N N . GLU A 1 94 ? 37.198 -1.965 49.590 1.00 39.94 94 GLU A N 1
ATOM 712 C CA . GLU A 1 94 ? 37.635 -0.559 49.405 1.00 39.94 94 GLU A CA 1
ATOM 713 C C . GLU A 1 94 ? 39.170 -0.484 49.228 1.00 39.94 94 GLU A C 1
ATOM 715 O O . GLU A 1 94 ? 39.909 -1.339 49.707 1.00 39.94 94 GLU A O 1
ATOM 720 N N . LYS A 1 95 ? 39.618 0.586 48.550 1.00 36.12 95 LYS A N 1
ATOM 721 C CA . LYS A 1 95 ? 40.985 1.063 48.254 1.00 36.12 95 LYS A CA 1
ATOM 722 C C . LYS A 1 95 ? 41.581 0.509 46.948 1.00 36.12 95 LYS A C 1
ATOM 724 O O . LYS A 1 95 ? 41.742 -0.683 46.771 1.00 36.12 95 LYS A O 1
ATOM 729 N N . THR A 1 96 ? 42.005 1.323 45.980 1.00 35.16 96 THR A N 1
ATOM 730 C CA . THR A 1 96 ? 42.765 2.565 46.154 1.00 35.16 96 THR A CA 1
ATOM 731 C C . THR A 1 96 ? 42.598 3.516 44.965 1.00 35.16 96 THR A C 1
ATOM 733 O O . THR A 1 96 ? 42.649 3.133 43.801 1.00 35.16 96 THR A O 1
ATOM 736 N N . VAL A 1 97 ? 42.426 4.773 45.355 1.00 38.59 97 VAL A N 1
ATOM 737 C CA . VAL A 1 97 ? 42.444 6.048 44.639 1.00 38.59 97 VAL A CA 1
ATOM 738 C C . VAL A 1 97 ? 43.668 6.210 43.727 1.00 38.59 97 VAL A C 1
ATOM 740 O O . VAL A 1 97 ? 44.789 5.945 44.149 1.00 38.59 97 VAL A O 1
ATOM 743 N N . SER A 1 98 ? 43.477 6.784 42.537 1.00 35.25 98 SER A N 1
ATOM 744 C CA . SER A 1 98 ? 44.510 7.604 41.896 1.00 35.25 98 SER A CA 1
ATOM 745 C C . SER A 1 98 ? 43.891 8.952 41.542 1.00 35.25 98 SER A C 1
ATOM 747 O O . SER A 1 98 ? 42.959 9.029 40.746 1.00 35.25 98 SER A O 1
ATOM 749 N N . ALA A 1 99 ? 44.374 9.998 42.206 1.00 40.88 99 ALA A N 1
ATOM 750 C CA . ALA A 1 99 ? 43.945 11.374 42.022 1.00 40.88 99 ALA A CA 1
ATOM 751 C C . ALA A 1 99 ? 44.594 11.977 40.768 1.00 40.88 99 ALA A C 1
ATOM 753 O O . ALA A 1 99 ? 45.789 11.805 40.531 1.00 40.88 99 ALA A O 1
ATOM 754 N N . THR A 1 100 ? 43.823 12.731 39.992 1.00 37.12 100 THR A N 1
ATOM 755 C CA . THR A 1 100 ? 44.317 13.856 39.189 1.00 37.12 100 THR A CA 1
ATOM 756 C C . THR A 1 100 ? 43.180 14.866 39.094 1.00 37.12 100 THR A C 1
ATOM 758 O O . THR A 1 100 ? 42.095 14.538 38.620 1.00 37.12 100 THR A O 1
ATOM 761 N N . ASP A 1 101 ? 43.442 16.063 39.614 1.00 41.62 101 ASP A N 1
ATOM 762 C CA . ASP A 1 101 ? 42.585 17.247 39.592 1.00 41.62 101 ASP A CA 1
ATOM 763 C C . ASP A 1 101 ? 42.031 17.551 38.195 1.00 41.62 101 ASP A C 1
ATOM 765 O O . ASP A 1 101 ? 42.801 17.839 37.278 1.00 41.62 101 ASP A O 1
ATOM 769 N N . GLN A 1 102 ? 40.700 17.580 38.068 1.00 42.41 102 GLN A N 1
ATOM 770 C CA . GLN A 1 102 ? 39.981 18.518 37.201 1.00 42.41 102 GLN A CA 1
ATOM 771 C C . GLN A 1 102 ? 38.652 18.902 37.862 1.00 42.41 102 GLN A C 1
ATOM 773 O O . GLN A 1 102 ? 37.796 18.063 38.133 1.00 42.41 102 GLN A O 1
ATOM 778 N N . GLU A 1 103 ? 38.497 20.198 38.106 1.00 50.22 103 GLU A N 1
ATOM 779 C CA . GLU A 1 103 ? 37.260 20.869 38.488 1.00 50.22 103 GLU A CA 1
ATOM 780 C C . GLU A 1 103 ? 36.192 20.656 37.399 1.00 50.22 103 GLU A C 1
ATOM 782 O O . GLU A 1 103 ? 36.321 21.169 36.288 1.00 50.22 103 GLU A O 1
ATOM 787 N N . ILE A 1 104 ? 35.150 19.865 37.684 1.00 45.16 104 ILE A N 1
ATOM 788 C CA . ILE A 1 104 ? 34.008 19.656 36.780 1.00 45.16 104 ILE A CA 1
ATOM 789 C C . ILE A 1 104 ? 32.715 19.693 37.606 1.00 45.16 104 ILE A C 1
ATOM 791 O O . ILE A 1 104 ? 32.574 18.989 38.603 1.00 45.16 104 ILE A O 1
ATOM 795 N N . LEU A 1 105 ? 31.792 20.559 37.173 1.00 52.41 105 LEU A N 1
ATOM 796 C CA . LEU A 1 105 ? 30.448 20.798 37.710 1.00 52.41 105 LEU A CA 1
ATOM 797 C C . LEU A 1 105 ? 29.674 19.519 38.104 1.00 52.41 105 LEU A C 1
ATOM 799 O O . LEU A 1 105 ? 29.879 18.466 37.496 1.00 52.41 105 LEU A O 1
ATOM 803 N N . PRO A 1 106 ? 28.708 19.613 39.047 1.00 64.88 106 PRO A N 1
ATOM 804 C CA . PRO A 1 106 ? 27.859 18.482 39.416 1.00 64.88 106 PRO A CA 1
ATOM 805 C C . PRO A 1 106 ? 27.147 17.892 38.184 1.00 64.88 106 PRO A C 1
ATOM 807 O O . PRO A 1 106 ? 26.713 18.647 37.306 1.00 64.88 106 PRO A O 1
ATOM 810 N N . PRO A 1 107 ? 27.010 16.556 38.100 1.00 57.22 107 PRO A N 1
ATOM 811 C CA . PRO A 1 107 ? 26.439 15.894 36.936 1.00 57.22 107 PRO A CA 1
ATOM 812 C C . PRO A 1 107 ? 24.984 16.325 36.745 1.00 57.22 107 PRO A C 1
ATOM 814 O O . PRO A 1 107 ? 24.145 16.168 37.633 1.00 57.22 107 PRO A O 1
ATOM 817 N N . ALA A 1 108 ? 24.684 16.870 35.565 1.00 63.56 108 ALA A N 1
ATOM 818 C CA . ALA A 1 108 ? 23.315 17.113 35.140 1.00 63.56 108 ALA A CA 1
ATOM 819 C C . ALA A 1 108 ? 22.529 15.786 35.180 1.00 63.56 108 ALA A C 1
ATOM 821 O O . ALA A 1 108 ? 23.061 14.753 34.760 1.00 63.56 108 ALA A O 1
ATOM 822 N N . PRO A 1 109 ? 21.278 15.786 35.676 1.00 67.38 109 PRO A N 1
ATOM 823 C CA . PRO A 1 109 ? 20.469 14.578 35.718 1.00 67.38 109 PRO A CA 1
ATOM 824 C C . PRO A 1 109 ? 20.313 14.008 34.298 1.00 67.38 109 PRO A C 1
ATOM 826 O O . PRO A 1 109 ? 20.098 14.779 33.355 1.00 67.38 109 PRO A O 1
ATOM 829 N N . PRO A 1 110 ? 20.430 12.679 34.118 1.00 65.25 110 PRO A N 1
ATOM 830 C CA . PRO A 1 110 ? 20.302 12.058 32.809 1.00 65.25 110 PRO A CA 1
ATOM 831 C C . PRO A 1 110 ? 18.945 12.435 32.195 1.00 65.25 110 PRO A C 1
ATOM 833 O O . PRO A 1 110 ? 17.932 12.400 32.902 1.00 65.25 110 PRO A O 1
ATOM 836 N N . PRO A 1 111 ? 18.893 12.819 30.905 1.00 62.47 111 PRO A N 1
ATOM 837 C CA . PRO A 1 111 ? 17.639 13.164 30.255 1.00 62.47 111 PRO A CA 1
ATOM 838 C C . PRO A 1 111 ? 16.663 11.998 30.395 1.00 62.47 111 PRO A C 1
ATOM 840 O O . PRO A 1 111 ? 16.942 10.878 29.967 1.00 62.47 111 PRO A O 1
ATOM 843 N N . ALA A 1 112 ? 15.519 12.272 31.022 1.00 60.69 112 ALA A N 1
ATOM 844 C CA . ALA A 1 112 ? 14.441 11.314 31.171 1.00 60.69 112 ALA A CA 1
ATOM 845 C C . ALA A 1 112 ? 14.040 10.801 29.783 1.00 60.69 112 ALA A C 1
ATOM 847 O O . ALA A 1 112 ? 13.450 11.527 28.976 1.00 60.69 112 ALA A O 1
ATOM 848 N N . VAL A 1 113 ? 14.369 9.540 29.508 1.00 58.66 113 VAL A N 1
ATOM 849 C CA . VAL A 1 113 ? 13.864 8.809 28.351 1.00 58.66 113 VAL A CA 1
ATOM 850 C C . VAL A 1 113 ? 12.362 8.670 28.566 1.00 58.66 113 VAL A C 1
ATOM 852 O O . VAL A 1 113 ? 11.901 7.809 29.313 1.00 58.66 113 VAL A O 1
ATOM 855 N N . LYS A 1 114 ? 11.584 9.573 27.962 1.00 59.75 114 LYS A N 1
ATOM 856 C CA . LYS A 1 114 ? 10.129 9.431 27.923 1.00 59.75 114 LYS A CA 1
ATOM 857 C C . LYS A 1 114 ? 9.826 8.077 27.270 1.00 59.75 114 LYS A C 1
ATOM 859 O O . LYS A 1 114 ? 10.364 7.824 26.189 1.00 59.75 114 LYS A O 1
ATOM 864 N N . PRO A 1 115 ? 8.988 7.219 27.875 1.00 52.72 115 PRO A N 1
ATOM 865 C CA . PRO A 1 115 ? 8.566 5.991 27.226 1.00 52.72 115 PRO A CA 1
ATOM 866 C C . PRO A 1 115 ? 7.926 6.357 25.886 1.00 52.72 115 PRO A C 1
ATOM 868 O O . PRO A 1 115 ? 6.924 7.078 25.845 1.00 52.72 115 PRO A O 1
ATOM 871 N N . GLN A 1 116 ? 8.545 5.915 24.789 1.00 51.41 116 GLN A N 1
ATOM 872 C CA . GLN A 1 116 ? 8.012 6.074 23.442 1.00 51.41 116 GLN A CA 1
ATOM 873 C C . GLN A 1 116 ? 6.708 5.285 23.374 1.00 51.41 116 GLN A C 1
ATOM 875 O O . GLN A 1 116 ? 6.677 4.080 23.144 1.00 51.41 116 GLN A O 1
ATOM 880 N N . THR A 1 117 ? 5.609 5.972 23.660 1.00 60.84 117 THR A N 1
ATOM 881 C CA . THR A 1 117 ? 4.275 5.423 23.472 1.00 60.84 117 THR A CA 1
ATOM 882 C C . THR A 1 117 ? 4.096 5.313 21.965 1.00 60.84 117 THR A C 1
ATOM 884 O O . THR A 1 117 ? 4.087 6.340 21.290 1.00 60.84 117 THR A O 1
ATOM 887 N N . VAL A 1 118 ? 4.036 4.086 21.436 1.00 75.38 118 VAL A N 1
ATOM 888 C CA . VAL A 1 118 ? 3.860 3.823 19.998 1.00 75.38 118 VAL A CA 1
ATOM 889 C C . VAL A 1 118 ? 2.695 4.670 19.500 1.00 75.38 118 VAL A C 1
ATOM 891 O O . VAL A 1 118 ? 1.567 4.516 19.989 1.00 75.38 118 VAL A O 1
ATOM 894 N N . SER A 1 119 ? 2.967 5.602 18.586 1.00 89.75 119 SER A N 1
ATOM 895 C CA . SER A 1 119 ? 1.950 6.563 18.182 1.00 89.75 119 SER A CA 1
ATOM 896 C C . SER A 1 119 ? 0.851 5.850 17.390 1.00 89.75 119 SER A C 1
ATOM 898 O O . SER A 1 119 ? 1.066 4.809 16.763 1.00 89.75 119 SER A O 1
ATOM 900 N N . ALA A 1 120 ? -0.363 6.400 17.396 1.00 91.25 120 ALA A N 1
ATOM 901 C CA . ALA A 1 120 ? -1.452 5.863 16.581 1.00 91.25 120 ALA A CA 1
ATOM 902 C C . ALA A 1 120 ? -1.099 5.848 15.077 1.00 91.25 120 ALA A C 1
ATOM 904 O O . ALA A 1 120 ? -1.524 4.946 14.356 1.00 91.25 120 ALA A O 1
ATOM 905 N N . ALA A 1 121 ? -0.259 6.786 14.624 1.00 92.69 121 ALA A N 1
ATOM 906 C CA . ALA A 1 121 ? 0.268 6.811 13.263 1.00 92.69 121 ALA A CA 1
ATOM 907 C C . ALA A 1 121 ? 1.199 5.617 12.977 1.00 92.69 121 ALA A C 1
ATOM 909 O O . ALA A 1 121 ? 1.080 4.999 11.921 1.00 92.69 121 ALA A O 1
ATOM 910 N N . ASP A 1 122 ? 2.052 5.229 13.929 1.00 94.50 122 ASP A N 1
ATOM 911 C CA . ASP A 1 122 ? 2.936 4.060 13.788 1.00 94.50 122 ASP A CA 1
ATOM 912 C C . ASP A 1 122 ? 2.141 2.750 13.750 1.00 94.50 122 ASP A C 1
ATOM 914 O O . ASP A 1 122 ? 2.465 1.830 12.992 1.00 94.50 122 ASP A O 1
ATOM 918 N N . LYS A 1 123 ? 1.046 2.675 14.520 1.00 94.69 123 LYS A N 1
ATOM 919 C CA . LYS A 1 123 ? 0.099 1.552 14.445 1.00 94.69 123 LYS A CA 1
ATOM 920 C C . LYS A 1 123 ? -0.581 1.480 13.079 1.00 94.69 123 LYS A C 1
ATOM 922 O O . LYS A 1 123 ? -0.667 0.394 12.512 1.00 94.69 123 LYS A O 1
ATOM 927 N N . ALA A 1 124 ? -1.026 2.613 12.534 1.00 95.44 124 ALA A N 1
ATOM 928 C CA . ALA A 1 124 ? -1.606 2.670 11.193 1.00 95.44 124 ALA A CA 1
ATOM 929 C C . ALA A 1 124 ? -0.596 2.239 10.116 1.00 95.44 124 ALA A C 1
ATOM 931 O O . ALA A 1 124 ? -0.928 1.422 9.256 1.00 95.44 124 ALA A O 1
ATOM 932 N N . LEU A 1 125 ? 0.644 2.738 10.193 1.00 96.62 125 LEU A N 1
ATOM 933 C CA . LEU A 1 125 ? 1.739 2.343 9.303 1.00 96.62 125 LEU A CA 1
ATOM 934 C C . LEU A 1 125 ?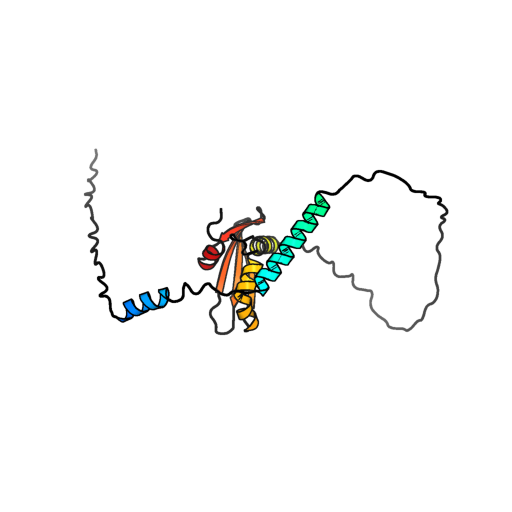 1.963 0.836 9.342 1.00 96.62 125 LEU A C 1
ATOM 936 O O . LEU A 1 125 ? 1.941 0.185 8.299 1.00 96.62 125 LEU A O 1
ATOM 940 N N . SER A 1 126 ? 2.105 0.284 10.544 1.00 96.12 126 SER A N 1
ATOM 941 C CA . SER A 1 126 ? 2.332 -1.145 10.750 1.00 96.12 126 SER A CA 1
ATOM 942 C C . SER A 1 126 ? 1.167 -1.990 10.231 1.00 96.12 126 SER A C 1
ATOM 944 O O . SER A 1 126 ? 1.400 -3.031 9.619 1.00 96.12 126 SER A O 1
ATOM 946 N N . ALA A 1 127 ? -0.079 -1.544 10.425 1.00 95.62 127 ALA A N 1
ATOM 947 C CA . ALA A 1 127 ? -1.269 -2.242 9.934 1.00 95.62 127 ALA A CA 1
ATOM 948 C C . ALA A 1 127 ? -1.282 -2.354 8.402 1.00 95.62 127 ALA A C 1
ATOM 950 O O . ALA A 1 127 ? -1.641 -3.397 7.860 1.00 95.62 127 ALA A O 1
ATOM 951 N N . VAL A 1 128 ? -0.861 -1.299 7.699 1.00 96.56 128 VAL A N 1
ATOM 952 C CA . VAL A 1 128 ? -0.787 -1.298 6.232 1.00 96.56 128 VAL A CA 1
ATOM 953 C C . VAL A 1 128 ? 0.427 -2.071 5.737 1.00 96.56 128 VAL A C 1
ATOM 955 O O . VAL A 1 128 ? 0.285 -2.924 4.867 1.00 96.56 128 VAL A O 1
ATOM 958 N N . GLN A 1 129 ? 1.610 -1.815 6.295 1.00 96.88 129 GLN A N 1
ATOM 959 C CA . GLN A 1 129 ? 2.858 -2.451 5.864 1.00 96.88 129 GLN A CA 1
ATOM 960 C C . GLN A 1 129 ? 2.815 -3.974 6.014 1.00 96.88 129 GLN A C 1
ATOM 962 O O . GLN A 1 129 ? 3.285 -4.683 5.122 1.00 96.88 129 GLN A O 1
ATOM 967 N N . ASN A 1 130 ? 2.209 -4.467 7.098 1.00 96.50 130 ASN A N 1
ATOM 968 C CA . ASN A 1 130 ? 2.100 -5.894 7.402 1.00 96.50 130 ASN A CA 1
ATOM 969 C C . ASN A 1 130 ? 0.838 -6.553 6.829 1.00 96.50 130 ASN A C 1
ATOM 971 O O . ASN A 1 130 ? 0.653 -7.760 6.995 1.00 96.50 130 ASN A O 1
ATOM 975 N N . TYR A 1 131 ? -0.028 -5.800 6.145 1.00 94.81 131 TYR A N 1
ATOM 976 C CA . TYR A 1 131 ? -1.217 -6.372 5.525 1.00 94.81 131 TYR A CA 1
ATOM 977 C C . TYR A 1 131 ? -0.816 -7.419 4.481 1.00 94.81 131 TYR A C 1
ATOM 979 O O . TYR A 1 131 ? -0.016 -7.141 3.585 1.00 94.81 131 TYR A O 1
ATOM 987 N N . THR A 1 132 ? -1.357 -8.631 4.605 1.00 94.06 132 THR A N 1
ATOM 988 C CA . THR A 1 132 ? -1.037 -9.742 3.703 1.00 94.06 132 THR A CA 1
ATOM 989 C C . THR A 1 132 ? -1.867 -9.633 2.434 1.00 94.06 132 THR A C 1
ATOM 991 O O . THR A 1 132 ? -3.095 -9.662 2.465 1.00 94.06 132 THR A O 1
ATOM 994 N N . LEU A 1 133 ? -1.184 -9.527 1.301 1.00 92.38 133 LEU A N 1
ATOM 995 C CA . LEU A 1 133 ? -1.805 -9.484 -0.010 1.00 92.38 133 LEU A CA 1
ATOM 996 C C . LEU A 1 133 ? -2.244 -10.882 -0.452 1.00 92.38 133 LEU A C 1
ATOM 998 O O . LEU A 1 133 ? -1.541 -11.880 -0.266 1.00 92.38 133 LEU A O 1
ATOM 1002 N N . SER A 1 134 ? -3.387 -10.932 -1.130 1.00 88.69 134 SER A N 1
ATOM 1003 C CA . SER A 1 134 ? -3.916 -12.143 -1.757 1.00 88.69 134 SER A CA 1
ATOM 1004 C C . SER A 1 134 ? -2.952 -12.741 -2.795 1.00 88.69 134 SER A C 1
ATOM 1006 O O . SER A 1 134 ? -2.126 -12.040 -3.391 1.00 88.69 134 SER A O 1
ATOM 1008 N N . GLY A 1 135 ? -3.064 -14.053 -3.026 1.00 85.19 135 GLY A N 1
ATOM 1009 C CA . GLY A 1 135 ? -2.300 -14.753 -4.067 1.00 85.19 135 GLY A CA 1
ATOM 1010 C C . GLY A 1 135 ? -0.819 -14.971 -3.742 1.00 85.19 135 GLY A C 1
ATOM 1011 O O . GLY A 1 135 ? 0.002 -15.003 -4.653 1.00 85.19 135 GLY A O 1
ATOM 1012 N N . GLY A 1 136 ? -0.452 -15.074 -2.459 1.00 85.19 136 GLY A N 1
ATOM 1013 C CA . GLY A 1 136 ? 0.927 -15.374 -2.047 1.00 85.19 136 GLY A CA 1
ATOM 1014 C C . GLY A 1 136 ? 1.926 -14.247 -2.331 1.00 85.19 136 GLY A C 1
ATOM 1015 O O . GLY A 1 136 ? 3.129 -14.485 -2.417 1.00 85.19 136 GLY A O 1
ATOM 1016 N N . ARG A 1 137 ? 1.446 -13.007 -2.492 1.00 89.88 137 ARG A N 1
ATOM 1017 C CA . ARG A 1 137 ? 2.284 -11.841 -2.821 1.00 89.88 137 ARG A CA 1
ATOM 1018 C C . ARG A 1 137 ? 3.095 -11.302 -1.635 1.00 89.88 137 ARG A C 1
ATOM 1020 O O . ARG A 1 137 ? 3.956 -10.453 -1.850 1.00 89.88 137 ARG A O 1
ATOM 1027 N N . GLY A 1 138 ? 2.864 -11.829 -0.433 1.00 93.94 138 GLY A N 1
ATOM 1028 C CA . GLY A 1 138 ? 3.500 -11.389 0.808 1.00 93.94 138 GLY A CA 1
ATOM 1029 C C . GLY A 1 138 ? 2.778 -10.194 1.423 1.00 93.94 138 GLY A C 1
ATOM 1030 O O . GLY A 1 138 ? 1.594 -9.980 1.166 1.00 93.94 138 GLY A O 1
ATOM 1031 N N . THR A 1 139 ? 3.479 -9.419 2.246 1.00 96.38 139 THR A N 1
ATOM 1032 C CA . THR A 1 139 ? 2.925 -8.191 2.825 1.00 96.38 139 THR A CA 1
ATOM 1033 C C . THR A 1 139 ? 2.986 -7.026 1.837 1.00 96.38 139 THR A C 1
ATOM 1035 O O . THR A 1 139 ? 3.766 -7.060 0.882 1.00 96.38 139 THR A O 1
ATOM 1038 N N . VAL A 1 140 ? 2.187 -5.976 2.054 1.00 96.06 140 VAL A N 1
ATOM 1039 C CA . VAL A 1 140 ? 2.220 -4.757 1.222 1.00 96.06 140 VAL A CA 1
ATOM 1040 C C . VAL A 1 140 ? 3.634 -4.180 1.150 1.00 96.06 140 VAL A C 1
ATOM 1042 O O . VAL A 1 140 ? 4.104 -3.875 0.053 1.00 96.06 140 VAL A O 1
ATOM 1045 N N . ALA A 1 141 ? 4.326 -4.066 2.288 1.00 96.62 141 ALA A N 1
ATOM 1046 C CA . ALA A 1 141 ? 5.688 -3.537 2.326 1.00 96.62 141 ALA A CA 1
ATOM 1047 C C . ALA A 1 141 ? 6.654 -4.402 1.505 1.00 96.62 141 ALA A C 1
ATOM 1049 O O . ALA A 1 141 ? 7.281 -3.906 0.570 1.00 96.62 141 ALA A O 1
ATOM 1050 N N . ALA A 1 142 ? 6.687 -5.713 1.766 1.00 96.31 142 ALA A N 1
ATOM 1051 C CA . ALA A 1 142 ? 7.570 -6.634 1.054 1.00 96.31 142 ALA A CA 1
ATOM 1052 C C . ALA A 1 142 ? 7.286 -6.666 -0.457 1.00 96.31 142 ALA A C 1
ATOM 1054 O O . ALA A 1 142 ? 8.204 -6.778 -1.275 1.00 96.31 142 ALA A O 1
ATOM 1055 N N . TYR A 1 143 ? 6.014 -6.552 -0.841 1.00 95.88 143 TYR A N 1
ATOM 1056 C CA . TYR A 1 143 ? 5.623 -6.482 -2.238 1.00 95.88 143 TYR A CA 1
ATOM 1057 C C . TYR A 1 143 ? 6.134 -5.207 -2.912 1.00 95.88 143 TYR A C 1
ATOM 1059 O O . TYR A 1 143 ? 6.718 -5.304 -3.991 1.00 95.88 143 TYR A O 1
ATOM 1067 N N . LEU A 1 144 ? 5.937 -4.035 -2.298 1.00 96.31 144 LEU A N 1
ATOM 1068 C CA . LEU A 1 144 ? 6.393 -2.756 -2.851 1.00 96.31 144 LEU A CA 1
ATOM 1069 C C . LEU A 1 144 ? 7.924 -2.689 -2.922 1.00 96.31 144 LEU A C 1
ATOM 1071 O O . LEU A 1 144 ? 8.460 -2.264 -3.945 1.00 96.31 144 LEU A O 1
ATOM 1075 N N . ASP A 1 145 ? 8.623 -3.200 -1.908 1.00 95.56 145 ASP A N 1
ATOM 1076 C CA . ASP A 1 145 ? 10.088 -3.283 -1.899 1.00 95.56 145 ASP A CA 1
ATOM 1077 C C . ASP A 1 145 ? 10.613 -4.199 -3.007 1.00 95.56 145 ASP A C 1
ATOM 1079 O O . ASP A 1 145 ? 11.608 -3.895 -3.667 1.00 95.56 145 ASP A O 1
ATOM 1083 N N . ARG A 1 146 ? 9.934 -5.325 -3.263 1.00 95.88 146 ARG A N 1
ATOM 1084 C CA . ARG A 1 146 ? 10.277 -6.205 -4.386 1.00 95.88 146 ARG A CA 1
ATOM 1085 C C . ARG A 1 146 ? 9.964 -5.550 -5.729 1.00 95.88 146 ARG A C 1
ATOM 1087 O O . ARG A 1 146 ? 10.800 -5.618 -6.623 1.00 95.88 146 ARG A O 1
ATOM 1094 N N . LEU A 1 147 ? 8.787 -4.940 -5.864 1.00 95.38 147 LEU A N 1
ATOM 1095 C CA . LEU A 1 147 ? 8.326 -4.293 -7.095 1.00 95.38 147 LEU A CA 1
ATOM 1096 C C . LEU A 1 147 ? 9.259 -3.154 -7.518 1.00 95.38 147 LEU A C 1
ATOM 1098 O O . LEU A 1 147 ? 9.528 -2.983 -8.705 1.00 95.38 147 LEU A O 1
ATOM 1102 N N . TYR A 1 148 ? 9.755 -2.386 -6.549 1.00 96.69 148 TYR A N 1
ATOM 1103 C CA . TYR A 1 148 ? 10.573 -1.205 -6.799 1.00 96.69 148 TYR A CA 1
ATOM 1104 C C . TYR A 1 148 ? 12.055 -1.389 -6.506 1.00 96.69 148 TYR A C 1
ATOM 1106 O O . TYR A 1 148 ? 12.791 -0.411 -6.590 1.00 96.69 148 TYR A O 1
ATOM 1114 N N . ARG A 1 149 ? 12.517 -2.618 -6.255 1.00 96.69 149 ARG A N 1
ATOM 1115 C CA . ARG A 1 149 ? 13.926 -2.934 -5.973 1.00 96.69 149 ARG A CA 1
ATOM 1116 C C . ARG A 1 149 ? 14.887 -2.274 -6.958 1.00 96.69 149 ARG A C 1
ATOM 1118 O O . ARG A 1 149 ? 15.804 -1.573 -6.540 1.00 96.69 149 ARG A O 1
ATOM 1125 N N . ASP A 1 150 ? 14.624 -2.438 -8.251 1.00 96.25 150 ASP A N 1
ATOM 1126 C CA . ASP A 1 150 ? 15.460 -1.841 -9.288 1.00 96.25 150 ASP A CA 1
ATOM 1127 C C . ASP A 1 150 ? 15.342 -0.315 -9.256 1.00 96.25 150 ASP A C 1
ATOM 1129 O O . ASP A 1 150 ? 16.338 0.391 -9.297 1.00 96.25 150 ASP A O 1
ATOM 1133 N N . LYS A 1 151 ? 14.143 0.256 -9.109 1.00 94.94 151 LYS A N 1
ATOM 1134 C CA . LYS A 1 151 ? 14.006 1.721 -9.033 1.00 94.94 151 LYS A CA 1
ATOM 1135 C C . LYS A 1 151 ? 14.780 2.298 -7.843 1.00 94.94 151 LYS A C 1
ATOM 1137 O O . LYS A 1 151 ? 15.464 3.307 -8.007 1.00 94.94 151 LYS A O 1
ATOM 1142 N N . LEU A 1 152 ? 14.738 1.642 -6.687 1.00 94.62 152 LEU A N 1
ATOM 1143 C CA . LEU A 1 152 ? 15.489 2.046 -5.499 1.00 94.62 152 LEU A CA 1
ATOM 1144 C C . LEU A 1 152 ? 17.005 2.040 -5.764 1.00 94.62 152 LEU A C 1
ATOM 1146 O O . LEU A 1 152 ? 17.681 3.009 -5.424 1.00 94.62 152 LEU A O 1
ATOM 1150 N N . SER A 1 153 ? 17.538 1.033 -6.469 1.00 95.56 153 SER A N 1
ATOM 1151 C CA . SER A 1 153 ? 18.963 1.012 -6.847 1.00 95.56 153 SER A CA 1
ATOM 1152 C C . SER A 1 153 ? 19.344 2.103 -7.858 1.00 95.56 153 SER A C 1
ATOM 1154 O O . SER A 1 153 ? 20.500 2.506 -7.925 1.00 95.56 153 SER A O 1
ATOM 1156 N N . HIS A 1 154 ? 18.378 2.622 -8.620 1.00 95.12 154 HIS A N 1
ATOM 1157 C CA . HIS A 1 154 ? 18.559 3.728 -9.569 1.00 95.12 154 HIS A CA 1
ATOM 1158 C C . HIS A 1 154 ? 18.278 5.114 -8.952 1.00 95.12 154 HIS A C 1
ATOM 1160 O O . HIS A 1 154 ? 18.020 6.081 -9.686 1.00 95.12 154 HIS A O 1
ATOM 1166 N N . GLY A 1 155 ? 18.305 5.230 -7.621 1.00 94.25 155 GLY A N 1
ATOM 1167 C CA . GLY A 1 155 ? 18.184 6.503 -6.905 1.00 94.25 155 GLY A CA 1
ATOM 1168 C C . GLY A 1 155 ? 16.752 7.011 -6.741 1.00 94.25 155 GLY A C 1
ATOM 1169 O O . GLY A 1 155 ? 16.552 8.215 -6.585 1.00 94.25 155 GLY A O 1
ATOM 1170 N N . TYR A 1 156 ? 15.752 6.128 -6.824 1.00 97.31 156 TYR A N 1
ATOM 1171 C CA . TYR A 1 156 ? 14.433 6.434 -6.270 1.00 97.31 156 TYR A CA 1
ATOM 1172 C C . TYR A 1 156 ? 14.438 6.222 -4.756 1.00 97.31 156 TYR A C 1
ATOM 1174 O O . TYR A 1 156 ? 15.125 5.340 -4.246 1.00 97.31 156 TYR A O 1
ATOM 1182 N N . THR A 1 157 ? 13.597 6.973 -4.056 1.00 96.44 157 THR A N 1
ATOM 1183 C CA . THR A 1 157 ? 13.401 6.848 -2.612 1.00 96.44 157 THR A CA 1
ATOM 1184 C C . THR A 1 157 ? 11.948 6.498 -2.328 1.00 96.44 157 THR A C 1
ATOM 1186 O O . THR A 1 157 ? 11.040 7.210 -2.758 1.00 96.44 157 THR A O 1
ATOM 1189 N N . GLY A 1 158 ? 11.723 5.398 -1.610 1.00 95.81 158 GLY A N 1
ATOM 1190 C CA . GLY A 1 158 ? 10.415 5.031 -1.073 1.00 95.81 158 GLY A CA 1
ATOM 1191 C C . GLY A 1 158 ? 10.244 5.606 0.329 1.00 95.81 158 GLY A C 1
ATOM 1192 O O . GLY A 1 158 ? 11.064 5.332 1.199 1.00 95.81 158 GLY A O 1
ATOM 1193 N N . ASN A 1 159 ? 9.195 6.393 0.555 1.00 96.50 159 ASN A N 1
ATOM 1194 C CA . ASN A 1 159 ? 8.876 6.943 1.869 1.00 96.50 159 ASN A CA 1
ATOM 1195 C C . ASN A 1 159 ? 7.446 6.591 2.284 1.00 96.50 159 ASN A C 1
ATOM 1197 O O . ASN A 1 159 ? 6.530 6.617 1.458 1.00 96.50 159 ASN A O 1
ATOM 1201 N N . TRP A 1 160 ? 7.263 6.318 3.571 1.00 97.25 160 TRP A N 1
ATOM 1202 C CA . TRP A 1 160 ? 5.971 6.041 4.182 1.00 97.25 160 TRP A CA 1
ATOM 1203 C C . TRP A 1 160 ? 5.548 7.207 5.071 1.00 97.25 160 TRP A C 1
ATOM 1205 O O . TRP A 1 160 ? 6.356 7.760 5.812 1.00 97.25 160 TRP A O 1
ATOM 1215 N N . SER A 1 161 ? 4.272 7.569 5.030 1.00 96.12 161 SER A N 1
ATOM 1216 C CA . SER A 1 161 ? 3.696 8.542 5.956 1.00 96.12 161 SER A CA 1
ATOM 1217 C C . SER A 1 161 ? 2.291 8.122 6.363 1.00 96.12 161 SER A C 1
ATOM 1219 O O . SER A 1 161 ? 1.579 7.493 5.583 1.00 96.12 161 SER A O 1
ATOM 1221 N N . ALA A 1 162 ? 1.879 8.478 7.575 1.00 96.00 162 ALA A N 1
ATOM 1222 C CA . ALA A 1 162 ? 0.512 8.291 8.039 1.00 96.00 162 ALA A CA 1
ATOM 1223 C C . ALA A 1 162 ? -0.052 9.612 8.550 1.00 96.00 162 ALA A C 1
ATOM 1225 O O . ALA A 1 162 ? 0.587 10.317 9.327 1.00 96.00 162 ALA A O 1
ATOM 1226 N N . GLU A 1 163 ? -1.256 9.937 8.101 1.00 95.00 163 GLU A N 1
ATOM 1227 C CA . GLU A 1 163 ? -1.981 11.150 8.457 1.00 95.00 163 GLU A CA 1
ATOM 1228 C C . GLU A 1 163 ? -3.332 10.759 9.068 1.00 95.00 163 GLU A C 1
ATOM 1230 O O . GLU A 1 163 ? -3.998 9.854 8.553 1.00 95.00 163 GLU A O 1
ATOM 1235 N N . PRO A 1 164 ? -3.760 11.404 10.164 1.00 93.94 164 PRO A N 1
ATOM 1236 C CA . PRO A 1 164 ? -5.087 11.174 10.714 1.00 93.94 164 PRO A CA 1
ATOM 1237 C C . PRO A 1 164 ? -6.147 11.691 9.733 1.00 93.94 164 PRO A C 1
ATOM 1239 O O . PRO A 1 164 ? -6.034 12.804 9.225 1.00 93.94 164 PRO A O 1
ATOM 1242 N N . LEU A 1 165 ? -7.184 10.891 9.480 1.00 89.94 165 LEU A N 1
ATOM 1243 C CA . LEU A 1 165 ? -8.323 11.297 8.654 1.00 89.94 165 LEU A CA 1
ATOM 1244 C C . LEU A 1 165 ? -9.515 11.689 9.529 1.00 89.94 165 LEU A C 1
ATOM 1246 O O . LEU A 1 165 ? -9.967 12.828 9.489 1.00 89.94 165 LEU A O 1
ATOM 1250 N N . HIS A 1 166 ? -10.032 10.746 10.321 1.00 87.06 166 HIS A N 1
ATOM 1251 C CA . HIS A 1 166 ? -11.113 11.010 11.272 1.00 87.06 166 HIS A CA 1
ATOM 1252 C C . HIS A 1 166 ? -11.119 9.964 12.391 1.00 87.06 166 HIS A C 1
ATOM 1254 O O . HIS A 1 166 ? -11.038 8.768 12.119 1.00 87.06 166 HIS A O 1
ATOM 1260 N N . LYS A 1 167 ? -11.279 10.392 13.650 1.00 89.44 167 LYS A N 1
ATOM 1261 C CA . LYS A 1 167 ? -11.316 9.501 14.828 1.00 89.44 167 LYS A CA 1
ATOM 1262 C C . LYS A 1 167 ? -10.129 8.517 14.828 1.00 89.44 167 LYS A C 1
ATOM 1264 O O . LYS A 1 167 ? -8.998 8.939 15.024 1.00 89.44 167 LYS A O 1
ATOM 1269 N N . ASN A 1 168 ? -10.393 7.236 14.568 1.00 92.00 168 ASN A N 1
ATOM 1270 C CA . ASN A 1 168 ? -9.402 6.158 14.558 1.00 92.00 168 ASN A CA 1
ATOM 1271 C C . ASN A 1 168 ? -8.985 5.742 13.137 1.00 92.00 168 ASN A C 1
ATOM 1273 O O . ASN A 1 168 ? -8.179 4.829 12.978 1.00 92.00 168 ASN A O 1
ATOM 1277 N N . ALA A 1 169 ? -9.521 6.396 12.105 1.00 94.19 169 ALA A N 1
ATOM 1278 C CA . ALA A 1 169 ? -9.150 6.167 10.720 1.00 94.19 169 ALA A CA 1
ATOM 1279 C C . ALA A 1 169 ? -7.963 7.047 10.319 1.00 94.19 169 ALA A C 1
ATOM 1281 O O . ALA A 1 169 ? -7.961 8.265 10.523 1.00 94.19 169 ALA A O 1
ATOM 1282 N N . TYR A 1 170 ? -6.983 6.414 9.690 1.00 96.88 170 TYR A N 1
ATOM 1283 C CA . TYR A 1 170 ? -5.755 7.022 9.204 1.00 96.88 170 TYR A CA 1
ATOM 1284 C C . TYR A 1 170 ? -5.605 6.765 7.711 1.00 96.88 170 TYR A C 1
ATOM 1286 O O . TYR A 1 170 ? -5.986 5.710 7.199 1.00 96.88 170 TYR A O 1
ATOM 1294 N N . ILE A 1 171 ? -5.013 7.732 7.022 1.00 96.62 171 ILE A N 1
ATOM 1295 C CA . ILE A 1 171 ? -4.539 7.575 5.655 1.00 96.62 171 ILE A CA 1
ATOM 1296 C C . ILE A 1 171 ? -3.051 7.269 5.714 1.00 96.62 171 ILE A C 1
ATOM 1298 O O . ILE A 1 171 ? -2.274 8.052 6.254 1.00 96.62 171 ILE A O 1
ATOM 1302 N N . VAL A 1 172 ? -2.648 6.157 5.114 1.00 97.31 172 VAL A N 1
ATOM 1303 C CA . VAL A 1 172 ? -1.244 5.772 4.978 1.00 97.31 172 VAL A 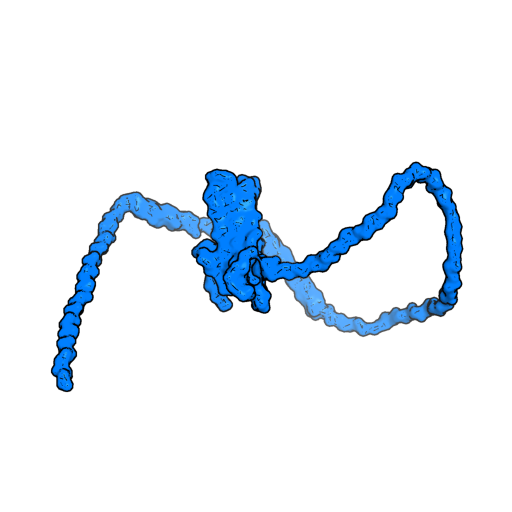CA 1
ATOM 1304 C C . VAL A 1 172 ? -0.829 5.938 3.526 1.00 97.31 172 VAL A C 1
ATOM 1306 O O . VAL A 1 172 ? -1.471 5.399 2.626 1.00 97.31 172 VAL A O 1
ATOM 1309 N N . LYS A 1 173 ? 0.247 6.681 3.286 1.00 97.62 173 LYS A N 1
ATOM 1310 C CA . LYS A 1 173 ? 0.782 6.946 1.953 1.00 97.62 173 LYS A CA 1
ATOM 1311 C C . LYS A 1 173 ? 2.145 6.286 1.806 1.00 97.62 173 LYS A C 1
ATOM 1313 O O . LYS A 1 173 ? 3.016 6.481 2.650 1.00 97.62 173 LYS A O 1
ATOM 1318 N N . TYR A 1 174 ? 2.343 5.570 0.707 1.00 97.94 174 TYR A N 1
ATOM 1319 C CA . TYR A 1 174 ? 3.672 5.217 0.217 1.00 97.94 174 TYR A CA 1
ATOM 1320 C C . TYR A 1 174 ? 3.980 6.073 -1.005 1.00 97.94 174 TYR A C 1
ATOM 1322 O O . TYR A 1 174 ? 3.188 6.120 -1.949 1.00 97.94 174 TYR A O 1
ATOM 1330 N N . ARG A 1 175 ? 5.114 6.770 -0.987 1.00 97.06 175 ARG A N 1
ATOM 1331 C CA . ARG A 1 175 ? 5.565 7.640 -2.076 1.00 97.06 175 ARG A CA 1
ATOM 1332 C C . ARG A 1 175 ? 6.916 7.158 -2.570 1.00 97.06 175 ARG A C 1
ATOM 1334 O O . ARG A 1 175 ? 7.889 7.221 -1.826 1.00 97.06 175 ARG A O 1
ATOM 1341 N N . LEU A 1 176 ? 6.977 6.741 -3.828 1.00 97.38 176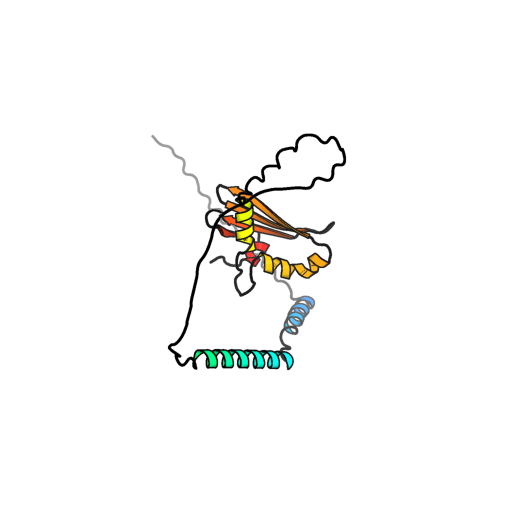 LEU A N 1
ATOM 1342 C CA . LEU A 1 176 ? 8.225 6.482 -4.529 1.00 97.38 176 LEU A CA 1
ATOM 1343 C C . LEU A 1 176 ? 8.583 7.718 -5.356 1.00 97.38 176 LEU A C 1
ATOM 1345 O O . LEU A 1 176 ? 7.865 8.064 -6.296 1.00 97.38 176 LEU A O 1
ATOM 1349 N N . THR A 1 177 ? 9.667 8.401 -5.006 1.00 97.12 177 THR A N 1
ATOM 1350 C CA . THR A 1 177 ? 10.048 9.684 -5.612 1.00 97.12 177 THR A CA 1
ATOM 1351 C C . THR A 1 177 ? 11.464 9.639 -6.178 1.00 97.12 177 THR A C 1
ATOM 1353 O O . THR A 1 177 ? 12.306 8.871 -5.720 1.00 97.12 177 THR A O 1
ATOM 1356 N N . LYS A 1 178 ? 11.734 10.459 -7.198 1.00 96.69 178 LYS A N 1
ATOM 1357 C CA . LYS A 1 178 ? 13.080 10.733 -7.717 1.00 96.69 178 LYS A CA 1
ATOM 1358 C C . LYS A 1 178 ? 13.120 12.158 -8.256 1.00 96.69 178 LYS A C 1
ATOM 1360 O O . LYS A 1 178 ? 12.129 12.658 -8.783 1.00 96.69 178 LYS A O 1
ATOM 1365 N N . THR A 1 179 ? 14.264 12.820 -8.127 1.00 94.44 179 THR A N 1
ATOM 1366 C CA . THR A 1 179 ? 14.457 14.186 -8.625 1.00 94.44 179 THR A CA 1
ATOM 1367 C C . THR A 1 179 ? 14.144 14.272 -10.120 1.00 94.44 179 THR A C 1
ATOM 1369 O O . THR A 1 179 ? 14.627 13.449 -10.895 1.00 94.44 179 THR A O 1
ATOM 1372 N N . ARG A 1 180 ? 13.350 15.280 -10.518 1.00 93.94 180 ARG A N 1
ATOM 1373 C CA . ARG A 1 180 ? 12.890 15.521 -11.906 1.00 93.94 180 ARG A CA 1
ATOM 1374 C C . ARG A 1 180 ? 12.001 14.418 -12.505 1.00 93.94 180 ARG A C 1
ATOM 1376 O O . ARG A 1 180 ? 11.742 14.460 -13.701 1.00 93.94 180 ARG A O 1
ATOM 1383 N N . MET A 1 181 ? 11.519 13.471 -11.701 1.00 95.38 181 MET A N 1
ATOM 1384 C CA . MET A 1 181 ? 10.607 12.412 -12.140 1.00 95.38 181 MET A CA 1
ATOM 1385 C C . MET A 1 181 ? 9.270 12.518 -11.408 1.00 95.38 181 MET A C 1
ATOM 1387 O O . MET A 1 181 ? 9.212 12.963 -10.259 1.00 95.38 181 MET A O 1
ATOM 1391 N N . GLU A 1 182 ? 8.198 12.072 -12.058 1.00 94.75 182 GLU A N 1
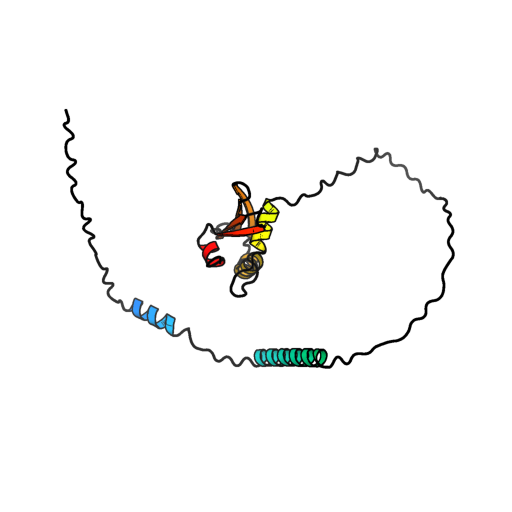ATOM 1392 C CA . GLU A 1 182 ? 6.878 12.013 -11.436 1.00 94.75 182 GLU A CA 1
ATOM 1393 C C . GLU A 1 182 ? 6.840 10.950 -10.318 1.00 94.75 182 GLU A C 1
ATOM 1395 O O . GLU A 1 182 ? 7.354 9.839 -10.505 1.00 94.75 182 GLU A O 1
ATOM 1400 N N . PRO A 1 183 ? 6.278 11.272 -9.136 1.00 95.56 183 PRO A N 1
ATOM 1401 C CA . PRO A 1 183 ? 6.214 10.335 -8.027 1.00 95.56 183 PRO A CA 1
ATOM 1402 C C . PRO A 1 183 ? 5.082 9.319 -8.201 1.00 95.56 183 PRO A C 1
ATOM 1404 O O . PRO A 1 183 ? 3.962 9.673 -8.561 1.00 95.56 183 PRO A O 1
ATOM 1407 N N . ILE A 1 184 ? 5.339 8.066 -7.826 1.00 95.69 184 ILE A N 1
ATOM 1408 C CA . ILE A 1 184 ? 4.288 7.048 -7.721 1.00 95.69 184 ILE A CA 1
ATOM 1409 C C . ILE A 1 184 ? 3.773 7.051 -6.286 1.00 95.69 184 ILE A C 1
ATOM 1411 O O . ILE A 1 184 ? 4.556 6.932 -5.340 1.00 95.69 184 ILE A O 1
ATOM 1415 N N . VAL A 1 185 ? 2.460 7.194 -6.116 1.00 96.88 185 VAL A N 1
ATOM 1416 C CA . VAL A 1 185 ? 1.830 7.296 -4.797 1.00 96.88 185 VAL A CA 1
ATOM 1417 C C . VAL A 1 185 ? 0.781 6.206 -4.620 1.00 96.88 185 VAL A C 1
ATOM 1419 O O . VAL A 1 185 ? -0.099 6.032 -5.460 1.00 96.88 185 VAL A O 1
ATOM 1422 N N . TYR A 1 186 ? 0.861 5.503 -3.497 1.00 97.50 186 TYR A N 1
ATOM 1423 C CA . TYR A 1 186 ? -0.157 4.578 -3.011 1.00 97.50 186 TYR A CA 1
ATOM 1424 C C . TYR A 1 186 ? -0.778 5.167 -1.755 1.00 97.50 186 TYR A C 1
ATOM 1426 O O . TYR A 1 186 ? -0.057 5.673 -0.896 1.00 97.50 186 TYR A O 1
ATOM 1434 N N . VAL A 1 187 ? -2.099 5.111 -1.653 1.00 97.12 187 VAL A N 1
ATOM 1435 C CA . VAL A 1 187 ? -2.879 5.708 -0.575 1.00 97.12 187 VAL A CA 1
ATOM 1436 C C . VAL A 1 187 ? -3.831 4.651 -0.034 1.00 97.12 187 VAL A C 1
ATOM 1438 O O . VAL A 1 187 ? -4.747 4.200 -0.723 1.00 97.12 187 VAL A O 1
ATOM 1441 N N . PHE A 1 188 ? -3.606 4.270 1.214 1.00 96.38 188 PHE A N 1
ATOM 1442 C CA . PHE A 1 188 ? -4.354 3.253 1.937 1.00 96.38 188 PHE A CA 1
ATOM 1443 C C . PHE A 1 188 ? -5.146 3.888 3.074 1.00 96.38 188 PHE A C 1
ATOM 1445 O O . PHE A 1 188 ? -4.734 4.903 3.638 1.00 96.38 188 PHE A O 1
ATOM 1452 N N . GLN A 1 189 ? -6.258 3.262 3.435 1.00 95.44 189 GLN A N 1
ATOM 1453 C CA . GLN A 1 189 ? -7.009 3.571 4.640 1.00 95.44 189 GLN A CA 1
ATOM 1454 C C . GLN A 1 189 ? -6.742 2.488 5.678 1.00 95.44 189 GLN A C 1
ATOM 1456 O O . GLN A 1 189 ? -6.834 1.297 5.377 1.00 95.44 189 GLN A O 1
ATOM 1461 N N . ALA A 1 190 ? -6.444 2.896 6.903 1.00 96.06 190 ALA A N 1
ATOM 1462 C CA . ALA A 1 190 ? -6.280 2.006 8.041 1.00 96.06 190 ALA A CA 1
ATOM 1463 C C . ALA A 1 190 ? -7.186 2.448 9.184 1.00 96.06 190 ALA A C 1
ATOM 1465 O O . ALA A 1 190 ? -7.404 3.641 9.388 1.00 96.06 190 ALA A O 1
ATOM 1466 N N . ASP A 1 191 ? -7.710 1.486 9.933 1.00 94.69 191 ASP A N 1
ATOM 1467 C CA . ASP A 1 191 ? -8.415 1.735 11.188 1.00 94.69 191 ASP A CA 1
ATOM 1468 C C . ASP A 1 191 ? -7.517 1.274 12.339 1.00 94.69 191 ASP A C 1
ATOM 1470 O O . ASP A 1 191 ? -7.208 0.089 12.467 1.00 94.69 191 ASP A O 1
ATOM 1474 N N . VAL A 1 192 ? -7.075 2.221 13.166 1.00 94.00 192 VAL A N 1
ATOM 1475 C CA . VAL A 1 192 ? -6.156 1.974 14.285 1.00 94.00 192 VAL A CA 1
ATOM 1476 C C . VAL A 1 192 ? -6.840 1.236 15.433 1.00 94.00 192 VAL A C 1
ATOM 1478 O O . VAL A 1 192 ? -6.165 0.517 16.167 1.00 94.00 192 VAL A O 1
ATOM 1481 N N . SER A 1 193 ? -8.162 1.359 15.587 1.00 92.00 193 SER A N 1
ATOM 1482 C CA . SER A 1 193 ? -8.899 0.582 16.591 1.00 92.00 193 SER A CA 1
ATOM 1483 C C . SER A 1 193 ? -8.967 -0.887 16.222 1.00 92.00 193 SER A C 1
ATOM 1485 O O . SER A 1 193 ? -8.840 -1.738 17.097 1.00 92.00 193 SER A O 1
ATOM 1487 N N . LYS A 1 194 ? -9.159 -1.178 14.934 1.00 91.31 194 LYS A N 1
ATOM 1488 C CA . LYS A 1 194 ? -9.174 -2.555 14.425 1.00 91.31 194 LYS A CA 1
ATOM 1489 C C . LYS A 1 194 ? -7.768 -3.100 14.180 1.00 91.31 194 LYS A C 1
ATOM 1491 O O . LYS A 1 194 ? -7.588 -4.310 14.156 1.00 91.31 194 LYS A O 1
ATOM 1496 N N . GLY A 1 195 ? -6.780 -2.222 14.003 1.00 90.88 195 GLY A N 1
ATOM 1497 C CA . GLY A 1 195 ? -5.410 -2.601 13.659 1.00 90.88 195 GLY A CA 1
ATOM 1498 C C . GLY A 1 195 ? -5.292 -3.180 12.248 1.00 90.88 195 GLY A C 1
ATOM 1499 O O . GLY A 1 195 ? -4.380 -3.957 11.980 1.00 90.88 195 GLY A O 1
ATOM 1500 N N . THR A 1 196 ? -6.218 -2.835 11.351 1.00 92.19 196 THR A N 1
ATOM 1501 C CA . THR A 1 196 ? -6.314 -3.430 10.014 1.00 92.19 196 THR A CA 1
ATOM 1502 C C . THR A 1 196 ? -6.395 -2.369 8.928 1.00 92.19 196 THR A C 1
ATOM 1504 O O . THR A 1 196 ? -6.948 -1.280 9.116 1.00 92.19 196 THR A O 1
ATOM 1507 N N . LEU A 1 197 ? -5.893 -2.722 7.747 1.00 93.69 197 LEU A N 1
ATOM 1508 C CA . LEU A 1 197 ? -6.171 -1.993 6.518 1.00 93.69 197 LEU A CA 1
ATOM 1509 C C . LEU A 1 197 ? -7.667 -2.127 6.193 1.00 93.69 197 LEU A C 1
ATOM 1511 O O . LEU A 1 197 ? -8.201 -3.233 6.171 1.00 93.69 197 LEU A O 1
ATOM 1515 N N . THR A 1 198 ? -8.344 -1.005 5.964 1.00 92.75 198 THR A N 1
ATOM 1516 C CA . THR A 1 198 ? -9.786 -0.954 5.668 1.00 92.75 198 THR A CA 1
ATOM 1517 C C . THR A 1 198 ? -10.091 -0.641 4.211 1.00 92.75 198 THR A C 1
ATOM 1519 O O . THR A 1 198 ? -11.189 -0.935 3.749 1.00 92.75 198 THR A O 1
ATOM 1522 N N . GLY A 1 199 ? -9.145 -0.059 3.474 1.00 91.50 199 GLY A N 1
ATOM 1523 C CA . GLY A 1 199 ? -9.388 0.348 2.097 1.00 91.50 199 GLY A CA 1
ATOM 1524 C C . GLY A 1 199 ? -8.158 0.874 1.373 1.00 91.50 199 GLY A C 1
ATOM 1525 O O . GLY A 1 199 ? -7.080 1.029 1.949 1.00 91.50 199 GLY A O 1
ATOM 1526 N N . ALA A 1 200 ? -8.352 1.202 0.101 1.00 93.69 200 ALA A N 1
ATOM 1527 C CA . ALA A 1 200 ? -7.436 2.005 -0.697 1.00 93.69 200 ALA A CA 1
ATOM 1528 C C . ALA A 1 200 ? -8.194 3.185 -1.308 1.00 93.69 200 ALA A C 1
ATOM 1530 O O . ALA A 1 200 ? -9.362 3.059 -1.668 1.00 93.69 200 ALA A O 1
ATOM 1531 N N . LEU A 1 201 ? -7.524 4.333 -1.395 1.00 92.75 201 LEU A N 1
ATOM 1532 C CA . LEU A 1 201 ? -8.125 5.585 -1.860 1.00 92.75 201 LEU A CA 1
ATOM 1533 C C . LEU A 1 201 ? -7.757 5.910 -3.311 1.00 92.75 201 LEU A C 1
ATOM 1535 O O . LEU A 1 201 ? -8.431 6.723 -3.934 1.00 92.75 201 LEU A O 1
ATOM 1539 N N . ASN A 1 202 ? -6.692 5.314 -3.855 1.00 94.06 202 ASN A N 1
ATOM 1540 C CA . ASN A 1 202 ? -6.284 5.519 -5.243 1.00 94.06 202 ASN A CA 1
ATOM 1541 C C . ASN A 1 202 ? -6.271 4.207 -6.033 1.00 94.06 202 ASN A C 1
ATOM 1543 O O . ASN A 1 202 ? -6.003 3.143 -5.477 1.00 94.06 202 ASN A O 1
ATOM 1547 N N . ASN A 1 203 ? -6.486 4.305 -7.348 1.00 93.69 203 ASN A N 1
ATOM 1548 C CA . ASN A 1 203 ? -6.604 3.149 -8.246 1.00 93.69 203 ASN A CA 1
ATOM 1549 C C . ASN A 1 203 ? -5.403 2.201 -8.154 1.00 93.69 203 ASN A C 1
ATOM 1551 O O . ASN A 1 203 ? -5.583 1.000 -8.037 1.00 93.69 203 ASN A O 1
ATOM 1555 N N . VAL A 1 204 ? -4.178 2.732 -8.082 1.00 92.38 204 VAL A N 1
ATOM 1556 C CA . VAL A 1 204 ? -2.964 1.900 -7.998 1.00 92.38 204 VAL A CA 1
ATOM 1557 C C . VAL A 1 204 ? -2.915 1.080 -6.697 1.00 92.38 204 VAL A C 1
ATOM 1559 O O . VAL A 1 204 ? -2.447 -0.058 -6.694 1.00 92.38 204 VAL A O 1
ATOM 1562 N N . ALA A 1 205 ? -3.405 1.629 -5.580 1.00 93.38 205 ALA A N 1
ATOM 1563 C CA . ALA A 1 205 ? -3.517 0.885 -4.326 1.00 93.38 205 ALA A CA 1
ATOM 1564 C C . ALA A 1 205 ? -4.713 -0.077 -4.322 1.00 93.38 205 ALA A C 1
ATOM 1566 O O . ALA A 1 205 ? -4.613 -1.158 -3.746 1.00 93.38 205 ALA A O 1
ATOM 1567 N N . LEU A 1 206 ? -5.814 0.273 -4.989 1.00 92.81 206 LEU A N 1
ATOM 1568 C CA . LEU A 1 206 ? -6.950 -0.632 -5.178 1.00 92.81 206 LEU A CA 1
ATOM 1569 C C . LEU A 1 206 ? -6.548 -1.856 -6.004 1.00 92.81 206 LEU A C 1
ATOM 1571 O O . LEU A 1 206 ? -6.807 -2.981 -5.586 1.00 92.81 206 LEU A O 1
ATOM 1575 N N . ASP A 1 207 ? -5.832 -1.653 -7.108 1.00 90.56 207 ASP A N 1
ATOM 1576 C CA . ASP A 1 207 ? -5.302 -2.729 -7.950 1.00 90.56 207 ASP A CA 1
ATOM 1577 C C . ASP A 1 207 ? -4.335 -3.627 -7.168 1.00 90.56 207 ASP A C 1
ATOM 1579 O O . ASP A 1 207 ? -4.294 -4.846 -7.355 1.00 90.56 207 ASP A O 1
ATOM 1583 N N . LEU A 1 208 ? -3.572 -3.036 -6.242 1.00 90.81 208 LEU A N 1
ATOM 1584 C CA . LEU A 1 208 ? -2.687 -3.786 -5.364 1.00 90.81 208 LEU A CA 1
ATOM 1585 C C . LEU A 1 208 ? -3.470 -4.700 -4.415 1.00 90.81 208 LEU A C 1
ATOM 1587 O O . LEU A 1 208 ? -3.170 -5.894 -4.340 1.00 90.81 208 LEU A O 1
ATOM 1591 N N . LEU A 1 209 ? -4.444 -4.161 -3.685 1.00 88.62 209 LEU A N 1
ATOM 1592 C CA . LEU A 1 209 ? -5.206 -4.925 -2.693 1.00 88.62 209 LEU A CA 1
ATOM 1593 C C . LEU A 1 209 ? -6.174 -5.921 -3.347 1.00 88.62 209 LEU A C 1
ATOM 1595 O O . LEU A 1 209 ? -6.422 -6.995 -2.796 1.00 88.62 209 LEU A O 1
ATOM 1599 N N . GLY A 1 210 ? -6.665 -5.608 -4.546 1.00 80.62 210 GLY A N 1
ATOM 1600 C CA . GLY A 1 210 ? -7.756 -6.329 -5.188 1.00 80.62 210 GLY A CA 1
ATOM 1601 C C . GLY A 1 210 ? -9.081 -6.111 -4.451 1.00 80.62 210 GLY A C 1
ATOM 1602 O O . GLY A 1 210 ? -9.278 -5.109 -3.765 1.00 80.62 210 GLY A O 1
ATOM 1603 N N . LYS A 1 211 ? -10.012 -7.067 -4.574 1.00 66.88 211 LYS A N 1
ATOM 1604 C CA . LYS A 1 211 ? -11.218 -7.078 -3.735 1.00 66.88 211 LYS A CA 1
ATOM 1605 C C . LYS A 1 211 ? -10.811 -7.411 -2.301 1.00 66.88 211 LYS A C 1
ATOM 1607 O O . LYS A 1 211 ? -10.414 -8.541 -2.028 1.00 66.88 211 LYS A O 1
ATOM 1612 N N . ILE A 1 212 ? -10.919 -6.430 -1.413 1.00 62.09 212 ILE A N 1
ATOM 1613 C CA . ILE A 1 212 ? -10.850 -6.646 0.033 1.00 62.09 212 ILE A CA 1
ATOM 1614 C C . ILE A 1 212 ? -12.090 -7.482 0.394 1.00 62.09 212 ILE A C 1
ATOM 1616 O O . ILE A 1 212 ? -13.203 -7.071 0.063 1.00 62.09 212 ILE A O 1
ATOM 1620 N N . GLN A 1 213 ? -11.881 -8.688 0.934 1.00 52.53 213 GLN A N 1
ATOM 1621 C CA . GLN A 1 213 ? -12.946 -9.626 1.321 1.00 52.53 213 GLN A CA 1
ATOM 1622 C C . GLN A 1 213 ? -13.476 -9.326 2.719 1.00 52.53 213 GLN A C 1
ATOM 1624 O O . GLN A 1 213 ? -12.649 -8.957 3.584 1.00 52.53 213 GLN A O 1
#

Foldseek 3Di:
DDDDDDDPDDDPDPPPPPPDPPPDDDPVNVVVVVVVVVVPDPPDDPPPVVVVVVVVVVVVVVVVVCVVVPDDDDDDDDDDDDDDDDDDDDDDDDDDDDDDDDDDDDDDPDPPPDPPPCDLFNLQQCQQQQCQAPPRCGGPVVNVCVVCVVVVVVAWDWDWGWDDDDDQKIKIKIWTDDPPDDIDIWIWIGGSVVSHTDGTDDPVNCVRRPDDD